Protein 3KJP (pdb70)

Sequence (293 aa):
ATNYIYTPLNQLKGGTIVNVYGVVKFFKPPYLSKGTDYCSVVTIVDQTNVKLTCLLFSGNYEALPIIYKNGDIVRFHRLKIQVYKKETQGITSSGFASLTFEGTLGAPIIPRTSSKYFNFTTEDHKMVEALRVWASTHMSPSTLLKLCDVQPMQYFDLTCQLLGKAEVDGASFLLKVWDGTRTPFPSWRVLIQDLVLEGDLSHIHRLQNLTIDILVYDNHVHVARSLKVGSFLRIYSLHTKLQSMNSENQTMLSLEFHLHGGTSYGRGIRVLPESNSDVDQLKKDLESANLTA

Nearest PDB structures (foldseek):
  3kjp-assembly1_A  TM=1.003E+00  e=2.949E-60  Homo sapiens
  1xjv-assembly1_A  TM=1.001E+00  e=4.457E-59  Homo sapiens
  3kjo-assembly1_A  TM=1.003E+00  e=5.135E-58  Homo sapiens
  8sh1-assembly1_A  TM=9.772E-01  e=1.608E-52  Homo sapiens
  8sok-assembly1_D  TM=9.484E-01  e=4.981E-49  Homo sapiens

Organism: Homo sapiens (NCBI:txid9606)

CATH classification: 2.40.50.140 (+1 more: 2.40.50.140)

Structure (mmCIF, N/CA/C/O backbone):
data_3KJP
#
_entry.id   3KJP
#
_cell.length_a   102.112
_cell.length_b   104.198
_cell.length_c   71.607
_cell.angle_alpha   90.00
_cell.angle_beta   90.00
_cell.angle_gamma   90.00
#
_symmetry.space_group_name_H-M   'C 2 2 21'
#
loop_
_entity.id
_entity.type
_entity.pdbx_description
1 polymer 'Protection of telomeres protein 1'
2 polymer "5'-D(*G*GP*TP*TP*AP*GP*GP*GP*TP*TP*AP*G)-3'"
3 water water
#
loop_
_atom_site.group_PDB
_atom_site.id
_atom_site.type_symbol
_atom_site.label_atom_id
_atom_site.label_alt_id
_atom_site.label_comp_id
_atom_site.label_asym_id
_atom_site.label_entity_id
_atom_site.label_seq_id
_atom_site.pdbx_PDB_ins_code
_atom_site.Cartn_x
_atom_site.Cartn_y
_atom_site.Cartn_z
_atom_site.occupancy
_atom_site.B_iso_or_equiv
_atom_site.auth_seq_id
_atom_site.auth_comp_id
_atom_site.auth_asym_id
_atom_site.auth_atom_id
_atom_site.pdbx_PDB_model_num
ATOM 1 N N . ALA A 1 6 ? 21.159 -33.318 -23.328 1.00 56.11 6 ALA A N 1
ATOM 2 C CA . ALA A 1 6 ? 20.010 -32.378 -23.169 1.00 56.41 6 ALA A CA 1
ATOM 3 C C . ALA A 1 6 ? 19.534 -32.313 -21.716 1.00 56.65 6 ALA A C 1
ATOM 4 O O . ALA A 1 6 ? 19.339 -33.342 -21.063 1.00 55.95 6 ALA A O 1
ATOM 6 N N . THR A 1 7 ? 19.354 -31.095 -21.216 1.00 56.94 7 THR A N 1
ATOM 7 C CA . THR A 1 7 ? 18.897 -30.884 -19.846 1.00 57.31 7 THR A CA 1
ATOM 8 C C . THR A 1 7 ? 17.514 -30.237 -19.844 1.00 56.44 7 THR A C 1
ATOM 9 O O . THR A 1 7 ? 17.333 -29.129 -20.357 1.00 56.13 7 THR A O 1
ATOM 13 N N . ASN A 1 8 ? 16.541 -30.932 -19.267 1.00 55.25 8 ASN A N 1
ATOM 14 C CA . ASN A 1 8 ? 15.180 -30.419 -19.199 1.00 54.46 8 ASN A CA 1
ATOM 15 C C . ASN A 1 8 ? 14.535 -30.878 -17.896 1.00 51.92 8 ASN A C 1
ATOM 16 O O . ASN A 1 8 ? 14.097 -32.025 -17.772 1.00 52.20 8 ASN A O 1
ATOM 21 N N . TYR A 1 9 ? 14.480 -29.974 -16.926 1.00 48.00 9 TYR A N 1
ATOM 22 C CA . TYR A 1 9 ? 13.901 -30.288 -15.630 1.00 43.86 9 TYR A CA 1
ATOM 23 C C . TYR A 1 9 ? 12.387 -30.372 -15.651 1.00 42.49 9 TYR A C 1
ATOM 24 O O . TYR A 1 9 ? 11.706 -29.516 -16.213 1.00 42.38 9 TYR A O 1
ATOM 33 N N . ILE A 1 10 ? 11.869 -31.419 -15.028 1.00 40.78 10 ILE A N 1
ATOM 34 C CA . ILE A 1 10 ? 10.437 -31.622 -14.943 1.00 40.59 10 ILE A CA 1
ATOM 35 C C . ILE A 1 10 ? 9.996 -31.366 -13.503 1.00 38.76 10 ILE A C 1
ATOM 36 O O . ILE A 1 10 ? 10.537 -31.955 -12.571 1.00 38.28 10 ILE A O 1
ATOM 41 N N . TYR A 1 11 ? 9.017 -30.487 -13.330 1.00 37.14 11 TYR A N 1
ATOM 42 C CA . TYR A 1 11 ? 8.503 -30.172 -12.000 1.00 36.90 11 TYR A CA 1
ATOM 43 C C . TYR A 1 11 ? 7.161 -30.868 -11.782 1.00 37.18 11 TYR A C 1
ATOM 44 O O . TYR A 1 11 ? 6.250 -30.773 -12.607 1.00 38.91 11 TYR A O 1
ATOM 53 N N . THR A 1 12 ? 7.055 -31.584 -10.673 1.00 35.95 12 THR A N 1
ATOM 54 C CA . THR A 1 12 ? 5.846 -32.320 -10.352 1.00 36.38 12 THR A CA 1
ATOM 55 C C . THR A 1 12 ? 4.874 -31.542 -9.467 1.00 36.97 12 THR A C 1
ATOM 56 O O . THR A 1 12 ? 5.260 -31.058 -8.392 1.00 34.81 12 THR A O 1
ATOM 60 N N . PRO A 1 13 ? 3.604 -31.399 -9.909 1.00 35.82 13 PRO A N 1
ATOM 61 C CA . PRO A 1 13 ? 2.599 -30.680 -9.119 1.00 35.97 13 PRO A CA 1
ATOM 62 C C . PRO A 1 13 ? 2.535 -31.392 -7.776 1.00 35.88 13 PRO A C 1
ATOM 63 O O . PRO A 1 13 ? 2.697 -32.612 -7.723 1.00 34.87 13 PRO A O 1
ATOM 67 N N . LEU A 1 14 ? 2.303 -30.642 -6.700 1.00 35.34 14 LEU A N 1
ATOM 68 C CA . LEU A 1 14 ? 2.292 -31.221 -5.358 1.00 34.98 14 LEU A CA 1
ATOM 69 C C . LEU A 1 14 ? 1.220 -32.264 -5.071 1.00 37.10 14 LEU A C 1
ATOM 70 O O . LEU A 1 14 ? 1.345 -33.040 -4.116 1.00 36.01 14 LEU A O 1
ATOM 75 N N . ASN A 1 15 ? 0.168 -32.296 -5.875 1.00 39.28 15 ASN A N 1
ATOM 76 C CA . ASN A 1 15 ? -0.873 -33.284 -5.632 1.00 42.86 15 ASN A CA 1
ATOM 77 C C . ASN A 1 15 ? -0.544 -34.595 -6.348 1.00 44.31 15 ASN A C 1
ATOM 78 O O . ASN A 1 15 ? -1.092 -35.646 -6.020 1.00 46.19 15 ASN A O 1
ATOM 83 N N . GLN A 1 16 ? 0.378 -34.532 -7.303 1.00 44.25 16 GLN A N 1
ATOM 84 C CA . GLN A 1 16 ? 0.776 -35.709 -8.068 1.00 44.87 16 GLN A CA 1
ATOM 85 C C . GLN A 1 16 ? 2.011 -36.423 -7.524 1.00 44.19 16 GLN A C 1
ATOM 86 O O . GLN A 1 16 ? 2.644 -37.194 -8.243 1.00 44.59 16 GLN A O 1
ATOM 92 N N . LEU A 1 17 ? 2.357 -36.172 -6.265 1.00 43.08 17 LEU A N 1
ATOM 93 C CA . LEU A 1 17 ? 3.542 -36.789 -5.668 1.00 42.05 17 LEU A CA 1
ATOM 94 C C . LEU A 1 17 ? 3.318 -38.235 -5.245 1.00 43.04 17 LEU A C 1
ATOM 95 O O . LEU A 1 17 ? 2.225 -38.605 -4.824 1.00 43.63 17 LEU A O 1
ATOM 100 N N . LYS A 1 18 ? 4.366 -39.045 -5.352 1.00 43.22 18 LYS A N 1
ATOM 101 C CA . LYS A 1 18 ? 4.290 -40.456 -4.982 1.00 43.71 18 LYS A CA 1
ATOM 102 C C . LYS A 1 18 ? 5.500 -40.873 -4.153 1.00 42.45 18 LYS A C 1
ATOM 103 O O . LYS A 1 18 ? 6.626 -40.462 -4.434 1.00 41.07 18 LYS A O 1
ATOM 109 N N . GLY A 1 19 ? 5.262 -41.694 -3.133 1.00 41.07 19 GLY A N 1
ATOM 110 C CA . GLY A 1 19 ? 6.344 -42.153 -2.286 1.00 41.13 19 GLY A CA 1
ATOM 111 C C . GLY A 1 19 ? 7.333 -42.992 -3.070 1.00 41.53 19 GLY A C 1
ATOM 112 O O . GLY A 1 19 ? 6.960 -43.640 -4.048 1.00 42.11 19 GLY A O 1
ATOM 113 N N . GLY A 1 20 ? 8.594 -42.975 -2.648 1.00 42.05 20 GLY A N 1
ATOM 114 C CA . GLY A 1 20 ? 9.618 -43.749 -3.330 1.00 42.11 20 GLY A CA 1
ATOM 115 C C . GLY A 1 20 ? 10.155 -43.147 -4.622 1.00 42.51 20 GLY A C 1
ATOM 116 O O . GLY A 1 20 ? 10.674 -43.871 -5.475 1.00 42.39 20 GLY A O 1
ATOM 117 N N . THR A 1 21 ? 10.032 -41.832 -4.782 1.00 41.21 21 THR A N 1
ATOM 118 C CA . THR A 1 21 ? 10.534 -41.163 -5.983 1.00 40.60 21 THR A CA 1
ATOM 119 C C . THR A 1 21 ? 11.352 -39.913 -5.628 1.00 39.72 21 THR A C 1
ATOM 120 O O . THR A 1 21 ? 11.236 -39.376 -4.519 1.00 39.19 21 THR A O 1
ATOM 124 N N . ILE A 1 22 ? 12.187 -39.468 -6.561 1.00 37.22 22 ILE A N 1
ATOM 125 C CA . ILE A 1 22 ? 12.995 -38.265 -6.363 1.00 35.66 22 ILE A CA 1
ATOM 126 C C . ILE A 1 22 ? 12.479 -37.289 -7.408 1.00 35.01 22 ILE A C 1
ATOM 127 O O . ILE A 1 22 ? 12.462 -37.597 -8.598 1.00 34.51 22 ILE A O 1
ATOM 132 N N . VAL A 1 23 ? 12.051 -36.108 -6.962 1.00 32.01 23 VAL A N 1
ATOM 133 C CA . VAL A 1 23 ? 11.446 -35.138 -7.866 1.00 29.99 23 VAL A CA 1
ATOM 134 C C . VAL A 1 23 ? 11.993 -33.720 -7.757 1.00 29.37 23 VAL A C 1
ATOM 135 O O . VAL A 1 23 ? 12.901 -33.447 -6.974 1.00 27.80 23 VAL A O 1
ATOM 139 N N . ASN A 1 24 ? 11.431 -32.840 -8.579 1.00 27.70 24 ASN A N 1
ATOM 140 C CA . ASN A 1 24 ? 11.772 -31.420 -8.603 1.00 28.43 24 ASN A CA 1
ATOM 141 C C . ASN A 1 24 ? 10.431 -30.725 -8.354 1.00 28.30 24 ASN A C 1
ATOM 142 O O . ASN A 1 24 ? 9.417 -31.134 -8.908 1.00 30.51 24 ASN A O 1
ATOM 147 N N . VAL A 1 25 ? 10.408 -29.699 -7.508 1.00 28.84 25 VAL A N 1
ATOM 148 C CA . VAL A 1 25 ? 9.152 -29.009 -7.225 1.00 27.19 25 VAL A CA 1
ATOM 149 C C . VAL A 1 25 ? 9.327 -27.510 -7.051 1.00 27.62 25 VAL A C 1
ATOM 150 O O . VAL A 1 25 ? 10.438 -27.030 -6.787 1.00 25.40 25 VAL A O 1
ATOM 154 N N . TYR A 1 26 ? 8.212 -26.797 -7.224 1.00 26.62 26 TYR A N 1
ATOM 155 C CA . TYR A 1 26 ? 8.125 -25.345 -7.048 1.00 27.33 26 TYR A CA 1
ATOM 156 C C . TYR A 1 26 ? 6.985 -25.142 -6.050 1.00 26.33 26 TYR A C 1
ATOM 157 O O . TYR A 1 26 ? 5.999 -25.889 -6.077 1.00 26.29 26 TYR A O 1
ATOM 166 N N . GLY A 1 27 ? 7.111 -24.145 -5.181 1.00 24.78 27 GLY A N 1
ATOM 167 C CA . GLY A 1 27 ? 6.045 -23.881 -4.222 1.00 24.04 27 GLY A CA 1
ATOM 168 C C . GLY A 1 27 ? 6.229 -22.566 -3.486 1.00 23.45 27 GLY A C 1
ATOM 169 O O . GLY A 1 27 ? 7.252 -21.906 -3.637 1.00 22.82 27 GLY A O 1
ATOM 170 N N . VAL A 1 28 ? 5.217 -22.177 -2.714 1.00 22.84 28 VAL A N 1
ATOM 171 C CA . VAL A 1 28 ? 5.250 -20.958 -1.917 1.00 21.92 28 VAL A CA 1
ATOM 172 C C . VAL A 1 28 ? 5.455 -21.438 -0.491 1.00 21.77 28 VAL A C 1
ATOM 173 O O . VAL A 1 28 ? 4.849 -22.428 -0.082 1.00 22.92 28 VAL A O 1
ATOM 177 N N . VAL A 1 29 ? 6.306 -20.756 0.269 1.00 20.92 29 VAL A N 1
ATOM 178 C CA . VAL A 1 29 ? 6.546 -21.165 1.643 1.00 21.10 29 VAL A CA 1
ATOM 179 C C . VAL A 1 29 ? 5.393 -20.745 2.558 1.00 23.54 29 VAL A C 1
ATOM 180 O O . VAL A 1 29 ? 5.109 -19.556 2.696 1.00 24.62 29 VAL A O 1
ATOM 184 N N . LYS A 1 30 ? 4.743 -21.726 3.172 1.00 23.29 30 LYS A N 1
ATOM 185 C CA . LYS A 1 30 ? 3.630 -21.476 4.080 1.00 24.70 30 LYS A CA 1
ATOM 186 C C . LYS A 1 30 ? 4.147 -21.411 5.509 1.00 24.07 30 LYS A C 1
ATOM 187 O O . LYS A 1 30 ? 3.648 -20.628 6.331 1.00 22.36 30 LYS A O 1
ATOM 193 N N . PHE A 1 31 ? 5.169 -22.223 5.788 1.00 20.20 31 PHE A N 1
ATOM 194 C CA . PHE A 1 31 ? 5.798 -22.303 7.107 1.00 22.52 31 PHE A CA 1
ATOM 195 C C . PHE A 1 31 ? 7.230 -22.804 6.952 1.00 22.01 31 PHE A C 1
ATOM 196 O O . PHE A 1 31 ? 7.509 -23.587 6.031 1.00 20.29 31 PHE A O 1
ATOM 204 N N . PHE A 1 32 ? 8.117 -22.365 7.844 1.00 21.85 32 PHE A N 1
ATOM 205 C CA . PHE A 1 32 ? 9.499 -22.833 7.822 1.00 21.62 32 PHE A CA 1
ATOM 206 C C . PHE A 1 32 ? 10.250 -22.629 9.128 1.00 23.34 32 PHE A C 1
ATOM 207 O O . PHE A 1 32 ? 9.988 -21.692 9.893 1.00 22.70 32 PHE A O 1
ATOM 215 N N . LYS A 1 33 ? 11.163 -23.551 9.401 1.00 21.46 33 LYS A N 1
ATOM 216 C CA . LYS A 1 33 ? 12.030 -23.446 10.558 1.00 22.25 33 LYS A CA 1
ATOM 217 C C . LYS A 1 33 ? 13.374 -23.134 9.897 1.00 23.95 33 LYS A C 1
ATOM 218 O O . LYS A 1 33 ? 13.820 -23.895 9.031 1.00 24.24 33 LYS A O 1
ATOM 224 N N . PRO A 1 34 ? 14.009 -22.001 10.251 1.00 23.80 34 PRO A N 1
ATOM 225 C CA . PRO A 1 34 ? 15.311 -21.666 9.646 1.00 24.28 34 PRO A CA 1
ATOM 226 C C . PRO A 1 34 ? 16.342 -22.723 10.056 1.00 25.03 34 PRO A C 1
ATOM 227 O O . PRO A 1 34 ? 16.171 -23.394 11.078 1.00 25.30 34 PRO A O 1
ATOM 231 N N . PRO A 1 35 ? 17.418 -22.893 9.264 1.00 25.23 35 PRO A N 1
ATOM 232 C CA . PRO A 1 35 ? 18.433 -23.903 9.595 1.00 25.22 35 PRO A CA 1
ATOM 233 C C . PRO A 1 35 ? 18.857 -23.894 11.055 1.00 26.17 35 PRO A C 1
ATOM 234 O O . PRO A 1 35 ? 19.145 -22.841 11.611 1.00 25.99 35 PRO A O 1
ATOM 238 N N . TYR A 1 36 ? 18.892 -25.081 11.660 1.00 28.25 36 TYR A N 1
ATOM 239 C CA . TYR A 1 36 ? 19.299 -25.235 13.056 1.00 30.52 36 TYR A CA 1
ATOM 240 C C . TYR A 1 36 ? 20.027 -26.565 13.186 1.00 32.47 36 TYR A C 1
ATOM 241 O O . TYR A 1 36 ? 19.729 -27.514 12.461 1.00 30.16 3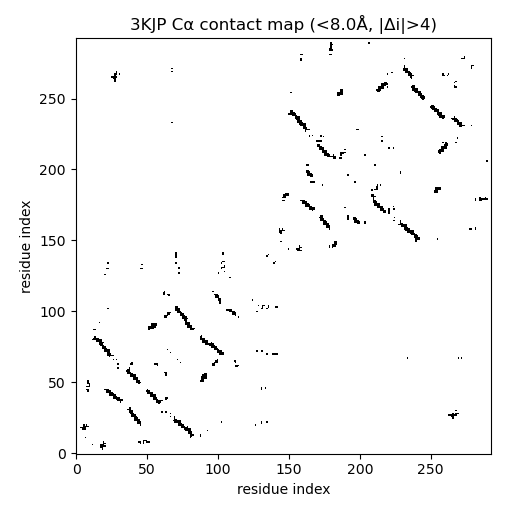6 TYR A O 1
ATOM 250 N N . LEU A 1 37 ? 20.996 -26.634 14.096 1.00 35.77 37 LEU A N 1
ATOM 251 C CA . LEU A 1 37 ? 21.738 -27.874 14.284 1.00 38.06 37 LEU A CA 1
ATOM 252 C C . LEU A 1 37 ? 20.807 -28.888 14.928 1.00 39.38 37 LEU A C 1
ATOM 253 O O . LEU A 1 37 ? 20.211 -28.616 15.972 1.00 40.34 37 LEU A O 1
ATOM 258 N N . SER A 1 38 ? 20.661 -30.051 14.308 1.00 39.53 38 SER A N 1
ATOM 259 C CA . SER A 1 38 ? 19.784 -31.071 14.868 1.00 40.74 38 SER A CA 1
ATOM 260 C C . SER A 1 38 ? 20.560 -31.903 15.881 1.00 42.49 38 SER A C 1
ATOM 261 O O . SER A 1 38 ? 21.754 -31.671 16.107 1.00 41.35 38 SER A O 1
ATOM 264 N N . LYS A 1 39 ? 19.869 -32.865 16.490 1.00 44.60 39 LYS A N 1
ATOM 265 C CA . LYS A 1 39 ? 20.494 -33.754 17.463 1.00 46.51 39 LYS A CA 1
ATOM 266 C C . LYS A 1 39 ? 21.436 -34.668 16.710 1.00 46.15 39 LYS A C 1
ATOM 267 O O . LYS A 1 39 ? 22.340 -35.265 17.296 1.00 48.27 39 LYS A O 1
ATOM 273 N N . GLY A 1 40 ? 21.224 -34.768 15.402 1.00 44.93 40 GLY A N 1
ATOM 274 C CA . GLY A 1 40 ? 22.058 -35.627 14.588 1.00 42.47 40 GLY A CA 1
ATOM 275 C C . GLY A 1 40 ? 23.280 -34.944 14.023 1.00 42.12 40 GLY A C 1
ATOM 276 O O . GLY A 1 40 ? 23.807 -33.995 14.600 1.00 42.25 40 GLY A O 1
ATOM 277 N N . THR A 1 41 ? 23.717 -35.433 12.870 1.00 42.02 41 THR A N 1
ATOM 278 C CA . THR A 1 41 ? 24.894 -34.922 12.175 1.00 42.92 41 THR A CA 1
ATOM 279 C C . THR A 1 41 ? 24.688 -33.614 11.410 1.00 42.38 41 THR A C 1
ATOM 280 O O . THR A 1 41 ? 25.625 -32.824 11.242 1.00 43.01 41 THR A O 1
ATOM 284 N N . ASP A 1 42 ? 23.460 -33.372 10.964 1.00 41.31 42 ASP A N 1
ATOM 285 C CA . ASP A 1 42 ? 23.195 -32.208 10.134 1.00 39.06 42 ASP A CA 1
ATOM 286 C C . ASP A 1 42 ? 22.408 -31.027 10.670 1.00 36.80 42 ASP A C 1
ATOM 287 O O . ASP A 1 42 ? 21.776 -31.080 11.730 1.00 35.28 42 ASP A O 1
ATOM 292 N N . TYR A 1 43 ? 22.498 -29.939 9.914 1.00 34.33 43 TYR A N 1
ATOM 293 C CA . TYR A 1 43 ? 21.717 -28.748 10.197 1.00 32.31 43 TYR A CA 1
ATOM 294 C C . TYR A 1 43 ? 20.386 -29.228 9.634 1.00 29.72 43 TYR A C 1
ATOM 295 O O . TYR A 1 43 ? 20.363 -30.107 8.767 1.00 29.06 43 TYR A O 1
ATOM 304 N N . CYS A 1 44 ? 19.281 -28.677 10.115 1.00 27.84 44 CYS A N 1
ATOM 305 C CA . CYS A 1 44 ? 17.979 -29.087 9.612 1.00 26.60 44 CYS A CA 1
ATOM 306 C C . CYS A 1 44 ? 17.101 -27.876 9.374 1.00 24.79 44 CYS A C 1
ATOM 307 O O . CYS A 1 44 ? 17.191 -26.891 10.102 1.00 24.07 44 CYS A O 1
ATOM 310 N N . SER A 1 45 ? 16.290 -27.944 8.324 1.00 24.39 45 SER A N 1
ATOM 311 C CA . SER A 1 45 ? 15.327 -26.889 8.039 1.00 23.49 45 SER A CA 1
ATOM 312 C C . SER A 1 45 ? 14.071 -27.585 7.584 1.00 22.47 45 SER A C 1
ATOM 313 O O . SER A 1 45 ? 14.121 -28.454 6.706 1.00 22.50 45 SER A O 1
ATOM 316 N N . VAL A 1 46 ? 12.941 -27.204 8.178 1.00 20.47 46 VAL A N 1
ATOM 317 C CA . VAL A 1 46 ? 11.655 -27.778 7.824 1.00 21.12 46 VAL A CA 1
ATOM 318 C C . VAL A 1 46 ? 10.918 -26.703 7.044 1.00 22.94 46 VAL A C 1
ATOM 319 O O . VAL A 1 46 ? 10.863 -25.545 7.467 1.00 22.82 46 VAL A O 1
ATOM 323 N N . VAL A 1 47 ? 10.374 -27.088 5.901 1.00 19.99 47 VAL A N 1
ATOM 324 C CA . VAL A 1 47 ? 9.683 -26.153 5.035 1.00 22.43 47 VAL A CA 1
ATOM 325 C C . VAL A 1 47 ? 8.409 -26.768 4.531 1.00 23.16 47 VAL A C 1
ATOM 326 O O . VAL A 1 47 ? 8.437 -27.866 3.986 1.00 24.51 47 VAL A O 1
ATOM 330 N N . THR A 1 48 ? 7.285 -26.083 4.734 1.00 22.25 48 THR A N 1
ATOM 331 C CA . THR A 1 48 ? 6.014 -26.582 4.219 1.00 22.75 48 THR A CA 1
ATOM 332 C C . THR A 1 48 ? 5.664 -25.676 3.057 1.00 23.28 48 THR A C 1
ATOM 333 O O . THR A 1 48 ? 5.545 -24.457 3.222 1.00 23.04 48 THR A O 1
ATOM 337 N N . ILE A 1 49 ? 5.514 -26.265 1.879 1.00 22.45 49 ILE A N 1
ATOM 338 C CA . ILE A 1 49 ? 5.204 -25.482 0.697 1.00 23.75 49 ILE A CA 1
ATOM 339 C C . ILE A 1 49 ? 3.844 -25.850 0.146 1.00 24.67 49 ILE A C 1
ATOM 340 O O . ILE A 1 49 ? 3.309 -26.923 0.437 1.00 25.10 49 ILE A O 1
ATOM 345 N N . VAL A 1 50 ? 3.307 -24.952 -0.668 1.00 25.32 50 VAL A N 1
ATOM 346 C CA . VAL A 1 50 ? 2.012 -25.153 -1.289 1.00 28.24 50 VAL A CA 1
ATOM 347 C C . VAL A 1 50 ? 2.076 -24.602 -2.714 1.00 28.81 50 VAL A C 1
ATOM 348 O O . VAL A 1 50 ? 2.901 -23.723 -3.012 1.00 29.25 50 VAL A O 1
ATOM 352 N N . ASP A 1 51 ? 1.261 -25.140 -3.619 1.00 28.29 51 ASP A N 1
ATOM 353 C CA . ASP A 1 51 ? 1.256 -24.623 -4.985 1.00 30.42 51 ASP A CA 1
ATOM 354 C C . ASP A 1 51 ? -0.187 -24.457 -5.467 1.00 32.02 51 ASP A C 1
ATOM 355 O O . ASP A 1 51 ? -1.108 -24.491 -4.654 1.00 31.37 51 ASP A O 1
ATOM 360 N N . GLN A 1 52 ? -0.377 -24.255 -6.766 1.00 34.94 52 GLN A N 1
ATOM 361 C CA . GLN A 1 52 ? -1.715 -24.048 -7.323 1.00 37.68 52 GLN A CA 1
ATOM 362 C C . GLN A 1 52 ? -2.736 -25.162 -7.096 1.00 39.80 52 GLN A C 1
ATOM 363 O O . GLN A 1 52 ? -3.941 -24.909 -7.172 1.00 38.98 52 GLN A O 1
ATOM 369 N N . THR A 1 53 ? -2.271 -26.382 -6.825 1.00 40.53 53 THR A N 1
ATOM 370 C CA . THR A 1 53 ? -3.178 -27.508 -6.589 1.00 41.51 53 THR A CA 1
ATOM 371 C C . THR A 1 53 ? -3.724 -27.433 -5.173 1.00 41.95 53 THR A C 1
ATOM 372 O O . THR A 1 53 ? -4.619 -28.188 -4.790 1.00 42.85 53 THR A O 1
ATOM 376 N N . ASN A 1 54 ? -3.166 -26.505 -4.405 1.00 42.60 54 ASN A N 1
ATOM 377 C CA . ASN A 1 54 ? -3.552 -26.266 -3.023 1.00 43.11 54 ASN A CA 1
ATOM 378 C C . ASN A 1 54 ? -3.165 -27.391 -2.066 1.00 42.38 54 ASN A C 1
ATOM 379 O O . ASN A 1 54 ? -3.622 -27.428 -0.924 1.00 43.36 54 ASN A O 1
ATOM 384 N N . VAL A 1 55 ? -2.328 -28.313 -2.528 1.00 41.11 55 VAL A N 1
ATOM 385 C CA . VAL A 1 55 ? -1.873 -29.392 -1.663 1.00 39.65 55 VAL A CA 1
ATOM 386 C C . VAL A 1 55 ? -0.615 -28.880 -0.965 1.00 38.55 55 VAL A C 1
ATOM 387 O O . VAL A 1 55 ? 0.210 -28.210 -1.590 1.00 36.44 55 VAL A O 1
ATOM 391 N N . LYS A 1 56 ? -0.486 -29.179 0.325 1.00 36.76 56 LYS A N 1
ATOM 392 C CA . LYS A 1 56 ? 0.666 -28.751 1.106 1.00 36.50 56 LYS A CA 1
ATOM 393 C C . LYS A 1 56 ? 1.629 -29.929 1.218 1.00 34.36 56 LYS A C 1
ATOM 394 O O . LYS A 1 56 ? 1.201 -31.080 1.276 1.00 33.72 56 LYS A O 1
ATOM 400 N N . LEU A 1 57 ? 2.925 -29.640 1.257 1.00 31.82 57 LEU A N 1
ATOM 401 C CA . LEU A 1 57 ? 3.932 -30.688 1.411 1.00 28.16 57 LEU A CA 1
ATOM 402 C C . LEU A 1 57 ? 4.958 -30.227 2.426 1.00 27.39 57 LEU A C 1
ATOM 403 O O . LEU A 1 57 ? 5.552 -29.157 2.284 1.00 26.53 57 LEU A O 1
ATOM 408 N N . THR A 1 58 ? 5.154 -31.026 3.465 1.00 24.74 58 THR A N 1
ATOM 409 C CA . THR A 1 58 ? 6.129 -30.693 4.482 1.00 26.27 58 THR A CA 1
ATOM 410 C C . THR A 1 58 ? 7.447 -31.362 4.110 1.00 26.54 58 THR A C 1
ATOM 411 O O . THR A 1 58 ? 7.500 -32.574 3.885 1.00 25.87 58 THR A O 1
ATOM 415 N N . CYS A 1 59 ? 8.497 -30.550 4.024 1.00 25.06 59 CYS A N 1
ATOM 416 C CA . CYS A 1 59 ? 9.828 -31.029 3.646 1.00 26.11 59 CYS A CA 1
ATOM 417 C C . CYS A 1 59 ? 10.851 -30.973 4.778 1.00 26.19 59 CYS A C 1
ATOM 418 O O . CYS A 1 59 ? 11.026 -29.938 5.425 1.00 26.66 59 CYS A O 1
ATOM 421 N N . LEU A 1 60 ? 11.542 -32.094 4.992 1.00 25.55 60 LEU A N 1
ATOM 422 C CA . LEU A 1 60 ? 12.558 -32.220 6.024 1.00 25.18 60 LEU A CA 1
ATOM 423 C C . LEU A 1 60 ? 13.886 -32.179 5.298 1.00 25.80 60 LEU A C 1
ATOM 424 O O . LEU A 1 60 ? 14.265 -33.140 4.620 1.00 25.39 60 LEU A O 1
ATOM 429 N N . LEU A 1 61 ? 14.594 -31.064 5.449 1.00 24.96 61 LEU A N 1
ATOM 430 C CA . LEU A 1 61 ? 15.850 -30.852 4.737 1.00 25.61 61 LEU A CA 1
ATOM 431 C C . LEU A 1 61 ? 17.072 -30.860 5.639 1.00 25.69 61 LEU A C 1
ATOM 432 O O . LEU A 1 61 ? 17.161 -30.065 6.577 1.00 25.28 61 LEU A O 1
ATOM 437 N N . PHE A 1 62 ? 18.021 -31.748 5.328 1.00 26.16 62 PHE A N 1
ATOM 438 C CA . PHE A 1 62 ? 19.247 -31.892 6.110 1.00 26.40 62 PHE A CA 1
ATOM 439 C C . PHE A 1 62 ? 20.495 -31.672 5.273 1.00 28.25 62 PHE A C 1
ATOM 440 O O . PHE A 1 62 ? 20.557 -32.098 4.126 1.00 27.71 62 PHE A O 1
ATOM 448 N N . SER A 1 63 ? 21.487 -31.016 5.863 1.00 29.75 63 SER A N 1
ATOM 449 C CA . SER A 1 63 ? 22.759 -30.762 5.192 1.00 32.00 63 SER A CA 1
ATOM 450 C C . SER A 1 63 ? 23.843 -30.472 6.217 1.00 32.19 63 SER A C 1
ATOM 451 O O . SER A 1 63 ? 23.573 -29.892 7.266 1.00 30.31 63 SER A O 1
ATOM 454 N N . GLY A 1 64 ? 25.074 -30.875 5.904 1.00 31.99 64 GLY A N 1
ATOM 455 C CA . GLY A 1 64 ? 26.175 -30.624 6.812 1.00 32.96 64 GLY A CA 1
ATOM 456 C C . GLY A 1 64 ? 26.593 -29.170 6.715 1.00 34.06 64 GLY A C 1
ATOM 457 O O . GLY A 1 64 ? 27.288 -28.653 7.582 1.00 35.13 64 GLY A O 1
ATOM 458 N N . ASN A 1 65 ? 26.171 -28.507 5.647 1.00 33.91 65 ASN A N 1
ATOM 459 C CA . ASN A 1 65 ? 26.495 -27.106 5.456 1.00 34.93 65 ASN A CA 1
ATOM 460 C C . ASN A 1 65 ? 25.257 -26.218 5.570 1.00 32.96 65 ASN A C 1
ATOM 461 O O . ASN A 1 65 ? 24.292 -26.368 4.814 1.00 31.76 65 ASN A O 1
ATOM 466 N N . TYR A 1 66 ? 25.308 -25.296 6.526 1.00 31.61 66 TYR A N 1
ATOM 467 C CA . TYR A 1 66 ? 24.207 -24.371 6.785 1.00 31.03 66 TYR A CA 1
ATOM 468 C C . TYR A 1 66 ? 23.708 -23.708 5.499 1.00 31.10 66 TYR A C 1
ATOM 469 O O . TYR A 1 66 ? 22.510 -23.683 5.231 1.00 28.29 66 TYR A O 1
ATOM 478 N N . GLU A 1 67 ? 24.632 -23.194 4.691 1.00 31.19 67 GLU A N 1
ATOM 479 C CA . GLU A 1 67 ? 24.249 -22.504 3.468 1.00 32.07 67 GLU A CA 1
ATOM 480 C C . GLU A 1 67 ? 23.607 -23.335 2.367 1.00 30.45 67 GLU A C 1
ATOM 481 O O . GLU A 1 67 ? 22.992 -22.765 1.468 1.00 28.39 67 GLU A O 1
ATOM 487 N N . ALA A 1 68 ? 23.729 -24.661 2.428 1.00 29.55 68 ALA A N 1
ATOM 488 C CA . ALA A 1 68 ? 23.137 -25.516 1.396 1.00 30.36 68 ALA A CA 1
ATOM 489 C C . ALA A 1 68 ? 21.620 -25.658 1.529 1.00 29.36 68 ALA A C 1
ATOM 490 O O . ALA A 1 68 ? 20.957 -26.166 0.626 1.00 31.06 68 ALA A O 1
ATOM 492 N N . LEU A 1 69 ? 21.080 -25.223 2.661 1.00 25.29 69 LEU A N 1
ATOM 493 C CA . LEU A 1 69 ? 19.648 -25.304 2.902 1.00 22.32 69 LEU A CA 1
ATOM 494 C C . LEU A 1 69 ? 18.997 -24.061 2.299 1.00 20.88 69 LEU A C 1
ATOM 495 O O . LEU A 1 69 ? 19.664 -23.047 2.091 1.00 22.82 69 LEU A O 1
ATOM 500 N N . PRO A 1 70 ? 17.697 -24.131 1.985 1.00 20.52 70 PRO A N 1
ATOM 501 C CA . PRO A 1 70 ? 16.979 -22.994 1.385 1.00 21.33 70 PRO A CA 1
ATOM 502 C C . PRO A 1 70 ? 17.196 -21.691 2.109 1.00 20.26 70 PRO A C 1
ATOM 503 O O . PRO A 1 70 ? 17.100 -21.639 3.330 1.00 21.35 70 PRO A O 1
ATOM 507 N N . ILE A 1 71 ? 17.471 -20.640 1.344 1.00 19.62 71 ILE A N 1
ATOM 508 C CA . ILE A 1 71 ? 17.699 -19.309 1.895 1.00 20.05 71 ILE A CA 1
ATOM 509 C C . ILE A 1 71 ? 16.351 -18.602 1.935 1.00 20.50 71 ILE A C 1
ATOM 510 O O . ILE A 1 71 ? 16.052 -17.733 1.111 1.00 21.64 71 ILE A O 1
ATOM 515 N N . ILE A 1 72 ? 15.541 -18.990 2.915 1.00 21.00 72 ILE A N 1
ATOM 516 C CA . ILE A 1 72 ? 14.194 -18.440 3.094 1.00 17.67 72 ILE A CA 1
ATOM 517 C C . ILE A 1 72 ? 14.223 -17.384 4.205 1.00 18.96 72 ILE A C 1
ATOM 518 O O . ILE A 1 72 ? 14.733 -17.647 5.289 1.00 18.71 72 ILE A O 1
ATOM 523 N N . TYR A 1 73 ? 13.677 -16.202 3.926 1.00 19.27 73 TYR A N 1
ATOM 524 C CA . TYR A 1 73 ? 13.670 -15.134 4.918 1.00 21.02 73 TYR A CA 1
ATOM 525 C C . TYR A 1 73 ? 12.291 -14.903 5.541 1.00 20.50 73 TYR A C 1
ATOM 526 O O . TYR A 1 73 ? 12.192 -14.371 6.650 1.00 21.11 73 TYR A O 1
ATOM 535 N N . LYS A 1 74 ? 11.238 -15.309 4.845 1.00 19.68 74 LYS A N 1
ATOM 536 C CA . LYS A 1 74 ? 9.885 -15.129 5.375 1.00 21.99 74 LYS A CA 1
ATOM 537 C C . LYS A 1 74 ? 8.850 -15.979 4.662 1.00 21.83 74 LYS A C 1
ATOM 538 O O . LYS A 1 74 ? 9.082 -16.455 3.534 1.00 21.33 74 LYS A O 1
ATOM 544 N N . ASN A 1 75 ? 7.716 -16.203 5.325 1.00 20.48 75 ASN A N 1
ATOM 545 C CA . ASN A 1 75 ? 6.636 -16.951 4.693 1.00 21.77 75 ASN A CA 1
ATOM 546 C C . ASN A 1 75 ? 6.241 -16.164 3.452 1.00 22.23 75 ASN A C 1
ATOM 547 O O . ASN A 1 75 ? 6.321 -14.931 3.445 1.00 24.03 75 ASN A O 1
ATOM 552 N N . GLY A 1 76 ? 5.799 -16.868 2.408 1.00 21.89 76 GLY A N 1
ATOM 553 C CA . GLY A 1 76 ? 5.427 -16.212 1.162 1.00 22.35 76 GLY A CA 1
ATOM 554 C C . GLY A 1 76 ? 6.552 -16.284 0.131 1.00 22.23 76 GLY A C 1
ATOM 555 O O . GLY A 1 76 ? 6.337 -16.097 -1.074 1.00 21.04 76 GLY A O 1
ATOM 556 N N . ASP A 1 77 ? 7.775 -16.521 0.606 1.00 20.34 77 ASP A N 1
ATOM 557 C CA . ASP A 1 77 ? 8.915 -16.660 -0.310 1.00 20.19 77 ASP A CA 1
ATOM 558 C C . ASP A 1 77 ? 8.584 -17.825 -1.228 1.00 19.96 77 ASP A C 1
ATOM 559 O O . ASP A 1 77 ? 7.816 -18.717 -0.854 1.00 21.59 77 ASP A O 1
ATOM 564 N N . ILE A 1 78 ? 9.162 -17.834 -2.424 1.00 20.60 78 ILE A N 1
ATOM 565 C CA . ILE A 1 78 ? 8.915 -18.912 -3.364 1.00 20.91 78 ILE A CA 1
ATOM 566 C C . ILE A 1 78 ? 10.187 -19.734 -3.500 1.00 18.91 78 ILE A C 1
ATOM 567 O O . ILE A 1 78 ? 11.293 -19.179 -3.556 1.00 18.61 78 ILE A O 1
ATOM 572 N N . VAL A 1 79 ? 10.026 -21.057 -3.525 1.00 21.09 79 VAL A N 1
ATOM 573 C CA . VAL A 1 79 ? 11.186 -21.946 -3.648 1.00 19.01 79 VAL A CA 1
ATOM 574 C C . VAL A 1 79 ? 11.105 -22.897 -4.828 1.00 19.95 79 VAL A C 1
ATOM 575 O O . VAL A 1 79 ? 10.018 -23.250 -5.300 1.00 18.76 79 VAL A O 1
ATOM 579 N N . ARG A 1 80 ? 12.283 -23.273 -5.318 1.00 20.00 80 ARG A N 1
ATOM 580 C CA . ARG A 1 80 ? 12.394 -24.259 -6.375 1.00 21.74 80 ARG A CA 1
ATOM 581 C C . ARG A 1 80 ? 13.318 -25.295 -5.748 1.00 21.58 80 ARG A C 1
ATOM 582 O O . ARG A 1 80 ? 14.423 -24.956 -5.315 1.00 22.77 80 ARG A O 1
ATOM 590 N N . PHE A 1 81 ? 12.856 -26.536 -5.650 1.00 20.81 81 PHE A N 1
ATOM 591 C CA . PHE A 1 81 ? 13.683 -27.601 -5.075 1.00 21.34 81 PHE A CA 1
ATOM 592 C C . PHE A 1 81 ? 14.049 -28.630 -6.135 1.00 23.79 81 PHE A C 1
ATOM 593 O O . PHE A 1 81 ? 13.174 -29.099 -6.882 1.00 24.82 81 PHE A O 1
ATOM 601 N N . HIS A 1 82 ? 15.335 -28.974 -6.201 1.00 23.56 82 HIS A N 1
ATOM 602 C CA . HIS A 1 82 ? 15.765 -30.017 -7.130 1.00 25.56 82 HIS A CA 1
ATOM 603 C C . HIS A 1 82 ? 16.238 -31.183 -6.278 1.00 23.98 82 HIS A C 1
ATOM 604 O O . HIS A 1 82 ? 16.857 -30.983 -5.237 1.00 25.23 82 HIS A O 1
ATOM 611 N N . ARG A 1 83 ? 15.937 -32.402 -6.713 1.00 26.14 83 ARG A N 1
ATOM 612 C CA . ARG A 1 83 ? 16.358 -33.597 -5.992 1.00 25.79 83 ARG A CA 1
ATOM 613 C C . ARG A 1 83 ? 15.740 -33.751 -4.606 1.00 24.86 83 ARG A C 1
ATOM 614 O O . ARG A 1 83 ? 16.436 -33.941 -3.611 1.00 23.27 83 ARG A O 1
ATOM 622 N N . LEU A 1 84 ? 14.418 -33.682 -4.560 1.00 25.65 84 LEU A N 1
ATOM 623 C CA . LEU A 1 84 ? 13.688 -33.854 -3.312 1.00 25.98 84 LEU A CA 1
ATOM 624 C C . LEU A 1 84 ? 13.119 -35.266 -3.362 1.00 26.64 84 LEU A C 1
ATOM 625 O O . LEU A 1 84 ? 12.435 -35.624 -4.325 1.00 27.98 84 LEU A O 1
ATOM 630 N N . LYS A 1 85 ? 13.401 -36.058 -2.338 1.00 27.77 85 LYS A N 1
ATOM 631 C CA . LYS A 1 85 ? 12.889 -37.423 -2.268 1.00 29.12 85 LYS A CA 1
ATOM 632 C C . LYS A 1 85 ? 11.528 -37.397 -1.595 1.00 30.42 85 LYS A C 1
ATOM 633 O O . LYS A 1 85 ? 11.335 -36.696 -0.589 1.00 29.52 85 LYS A O 1
ATOM 639 N N . ILE A 1 86 ? 10.587 -38.156 -2.146 1.00 30.19 86 ILE A N 1
ATOM 640 C CA . ILE A 1 86 ? 9.246 -38.236 -1.579 1.00 33.14 86 ILE A CA 1
ATOM 641 C C . ILE A 1 86 ? 9.093 -39.574 -0.861 1.00 35.80 86 ILE A C 1
ATOM 642 O O . ILE A 1 86 ? 9.335 -40.629 -1.449 1.00 35.69 86 ILE A O 1
ATOM 647 N N . GLN A 1 87 ? 8.721 -39.533 0.414 1.00 37.33 87 GLN A N 1
ATOM 648 C CA . GLN A 1 87 ? 8.527 -40.765 1.167 1.00 39.50 87 GLN A CA 1
ATOM 649 C C . GLN A 1 87 ? 7.279 -40.670 2.021 1.00 40.86 87 GLN A C 1
ATOM 650 O O . GLN A 1 87 ? 6.641 -39.621 2.089 1.00 40.07 87 GLN A O 1
ATOM 656 N N . VAL A 1 88 ? 6.923 -41.775 2.663 1.00 42.36 88 VAL A N 1
ATOM 657 C CA . VAL A 1 88 ? 5.737 -41.807 3.498 1.00 43.89 88 VAL A CA 1
ATOM 658 C C . VAL A 1 88 ? 6.112 -42.054 4.947 1.00 45.41 88 VAL A C 1
ATOM 659 O O . VAL A 1 88 ? 6.849 -42.989 5.253 1.00 45.50 88 VAL A O 1
ATOM 663 N N . TYR A 1 89 ? 5.624 -41.195 5.835 1.00 46.43 89 TYR A N 1
ATOM 664 C CA . TYR A 1 89 ? 5.895 -41.338 7.259 1.00 49.08 89 TYR A CA 1
ATOM 665 C C . TYR A 1 89 ? 4.553 -41.352 7.963 1.00 50.15 89 TYR A C 1
ATOM 666 O O . TYR A 1 89 ? 3.788 -40.386 7.880 1.00 49.43 89 TYR A O 1
ATOM 675 N N . LYS A 1 90 ? 4.267 -42.459 8.642 1.00 51.66 90 LYS A N 1
ATOM 676 C CA . LYS A 1 90 ? 3.005 -42.617 9.352 1.00 52.74 90 LYS A CA 1
ATOM 677 C C . LYS A 1 90 ? 1.843 -42.232 8.432 1.00 53.31 90 LYS A C 1
ATOM 678 O O . LYS A 1 90 ? 1.060 -41.325 8.716 1.00 53.14 90 LYS A O 1
ATOM 684 N N . LYS A 1 91 ? 1.766 -42.947 7.312 1.00 54.44 91 LYS A N 1
ATOM 685 C CA . LYS A 1 91 ? 0.738 -42.754 6.294 1.00 55.86 91 LYS A CA 1
ATOM 686 C C . LYS A 1 91 ? 0.699 -41.331 5.752 1.00 55.53 91 LYS A C 1
ATOM 687 O O . LYS A 1 91 ? -0.250 -40.950 5.064 1.00 56.27 91 LYS A O 1
ATOM 693 N N . GLU A 1 92 ? 1.728 -40.548 6.058 1.00 54.37 92 GLU A N 1
ATOM 694 C CA . GLU A 1 92 ? 1.795 -39.171 5.584 1.00 53.02 92 GLU A CA 1
ATOM 695 C C . GLU A 1 92 ? 3.000 -38.970 4.664 1.00 50.83 92 GLU A C 1
ATOM 696 O O . GLU A 1 92 ? 4.130 -39.313 5.011 1.00 50.03 92 GLU A O 1
ATOM 702 N N . THR A 1 93 ? 2.746 -38.420 3.485 1.00 47.88 93 THR A N 1
ATOM 703 C CA . THR A 1 93 ? 3.806 -38.172 2.521 1.00 46.20 93 THR A CA 1
ATOM 704 C C . THR A 1 93 ? 4.612 -36.948 2.941 1.00 43.38 93 THR A C 1
ATOM 705 O O . THR A 1 93 ? 4.044 -35.907 3.275 1.00 43.02 93 THR A O 1
ATOM 709 N N . GLN A 1 94 ? 5.932 -37.080 2.932 1.00 38.84 94 GLN A N 1
ATOM 710 C CA . GLN A 1 94 ? 6.802 -35.981 3.301 1.00 37.03 94 GLN A CA 1
ATOM 711 C C . GLN A 1 94 ? 7.976 -35.894 2.346 1.00 34.87 94 GLN A C 1
ATOM 712 O O . GLN A 1 94 ? 8.369 -36.883 1.725 1.00 33.33 94 GLN A O 1
ATOM 718 N N . GLY A 1 95 ? 8.528 -34.698 2.222 1.00 31.12 95 GLY A N 1
ATOM 719 C CA . GLY A 1 95 ? 9.665 -34.536 1.355 1.00 28.46 95 GLY A CA 1
ATOM 720 C C . GLY A 1 95 ? 10.897 -34.550 2.228 1.00 28.35 95 GLY A C 1
ATOM 721 O O . GLY A 1 95 ? 10.849 -34.176 3.407 1.00 26.35 95 GLY A O 1
ATOM 722 N N . ILE A 1 96 ? 12.009 -35.010 1.670 1.00 27.24 96 ILE A N 1
ATOM 723 C CA . ILE A 1 96 ? 13.247 -35.018 2.424 1.00 26.56 96 ILE A CA 1
ATOM 724 C C . ILE A 1 96 ? 14.387 -34.833 1.432 1.00 24.58 96 ILE A C 1
ATOM 725 O O . ILE A 1 96 ? 14.251 -35.160 0.254 1.00 23.53 96 ILE A O 1
ATOM 730 N N . THR A 1 97 ? 15.477 -34.245 1.903 1.00 25.37 97 THR A N 1
ATOM 731 C CA . THR A 1 97 ? 16.639 -34.011 1.068 1.00 27.14 97 THR A CA 1
ATOM 732 C C . THR A 1 97 ? 17.177 -35.337 0.528 1.00 29.26 97 THR A C 1
ATOM 733 O O . THR A 1 97 ? 17.171 -36.348 1.231 1.00 26.51 97 THR A O 1
ATOM 737 N N . SER A 1 98 ? 17.591 -35.313 -0.734 1.00 28.51 98 SER A N 1
ATOM 738 C CA . SER A 1 98 ? 18.189 -36.475 -1.399 1.00 30.21 98 SER A CA 1
ATOM 739 C C . SER A 1 98 ? 19.578 -35.994 -1.811 1.00 29.93 98 SER A C 1
ATOM 740 O O . SER A 1 98 ? 19.857 -34.790 -1.764 1.00 28.83 98 SER A O 1
ATOM 743 N N . SER A 1 99 ? 20.457 -36.912 -2.210 1.00 28.12 99 SER A N 1
ATOM 744 C CA . SER A 1 99 ? 21.795 -36.510 -2.632 1.00 27.11 99 SER A CA 1
ATOM 745 C C . SER A 1 99 ? 21.727 -35.477 -3.741 1.00 23.78 99 SER A C 1
ATOM 746 O O . SER A 1 99 ? 20.916 -35.594 -4.663 1.00 26.03 99 SER A O 1
ATOM 749 N N . GLY A 1 100 ? 22.572 -34.454 -3.653 1.00 25.07 100 GLY A N 1
ATOM 750 C CA . GLY A 1 100 ? 22.570 -33.415 -4.678 1.00 24.96 100 GLY A CA 1
ATOM 751 C C . GLY A 1 100 ? 21.430 -32.407 -4.563 1.00 25.59 100 GLY A C 1
ATOM 752 O O . GLY A 1 100 ? 21.217 -31.601 -5.462 1.00 25.94 100 GLY A O 1
ATOM 753 N N . PHE A 1 101 ? 20.688 -32.452 -3.464 1.00 24.94 101 PHE A N 1
ATOM 754 C CA . PHE A 1 101 ? 19.582 -31.509 -3.262 1.00 24.12 101 PHE A CA 1
ATOM 755 C C . PHE A 1 101 ? 20.050 -30.076 -3.510 1.00 24.20 101 PHE A C 1
ATOM 756 O O . PHE A 1 101 ? 21.142 -29.691 -3.091 1.00 24.41 101 PHE A O 1
ATOM 764 N N . ALA A 1 102 ? 19.226 -29.286 -4.190 1.00 23.57 102 ALA A N 1
ATOM 765 C CA . ALA A 1 102 ? 19.569 -27.885 -4.449 1.00 23.37 102 ALA A CA 1
ATOM 766 C C . ALA A 1 102 ? 18.303 -27.033 -4.446 1.00 23.33 102 ALA A C 1
ATOM 767 O O . ALA A 1 102 ? 17.235 -27.483 -4.883 1.00 22.60 102 ALA A O 1
ATOM 769 N N . SER A 1 103 ? 18.420 -25.798 -3.973 1.00 22.98 103 SER A N 1
ATOM 770 C CA . SER A 1 103 ? 17.253 -24.934 -3.979 1.00 23.61 103 SER A CA 1
ATOM 771 C C . SER A 1 103 ? 17.569 -23.518 -4.424 1.00 22.53 103 SER A C 1
ATOM 772 O O . SER A 1 103 ? 18.722 -23.057 -4.356 1.00 22.75 103 SER A O 1
ATOM 775 N N . LEU A 1 104 ? 16.533 -22.849 -4.923 1.00 21.45 104 LEU A N 1
ATOM 776 C CA . LEU A 1 104 ? 16.613 -21.446 -5.312 1.00 21.61 104 LEU A CA 1
ATOM 777 C C . LEU A 1 104 ? 15.441 -20.812 -4.557 1.00 21.41 104 LEU A C 1
ATOM 778 O O . LEU A 1 104 ? 14.347 -21.376 -4.544 1.00 20.14 104 LEU A O 1
ATOM 783 N N . THR A 1 105 ? 15.662 -19.668 -3.919 1.00 19.55 105 THR A N 1
ATOM 784 C CA . THR A 1 105 ? 14.559 -19.008 -3.228 1.00 19.40 105 THR A CA 1
ATOM 785 C C . THR A 1 105 ? 14.382 -17.609 -3.826 1.00 19.25 105 THR A C 1
ATOM 786 O O . THR A 1 105 ? 15.360 -16.966 -4.210 1.00 18.27 105 THR A O 1
ATOM 790 N N . PHE A 1 106 ? 13.131 -17.159 -3.896 1.00 19.98 106 PHE A N 1
ATOM 791 C CA . PHE A 1 106 ? 12.757 -15.864 -4.481 1.00 20.76 106 PHE A CA 1
ATOM 792 C C . PHE A 1 106 ? 11.757 -15.103 -3.620 1.00 21.77 106 PHE A C 1
ATOM 793 O O . PHE A 1 106 ? 11.013 -15.704 -2.845 1.00 20.02 106 PHE A O 1
ATOM 801 N N . GLU A 1 107 ? 11.709 -13.781 -3.800 1.00 24.02 107 GLU A N 1
ATOM 802 C CA . GLU A 1 107 ? 10.715 -12.978 -3.083 1.00 25.23 107 GLU A CA 1
ATOM 803 C C . GLU A 1 107 ? 9.359 -13.442 -3.633 1.00 24.32 107 GLU A C 1
ATOM 804 O O . GLU A 1 107 ? 9.242 -13.777 -4.822 1.00 24.18 107 GLU A O 1
ATOM 810 N N . GLY A 1 108 ? 8.335 -13.466 -2.787 1.00 23.80 108 GLY A N 1
ATOM 811 C CA . GLY A 1 108 ? 7.028 -13.942 -3.234 1.00 27.26 108 GLY A CA 1
ATOM 812 C C . GLY A 1 108 ? 5.959 -12.910 -3.589 1.00 28.93 108 GLY A C 1
ATOM 813 O O . GLY A 1 108 ? 4.822 -13.271 -3.899 1.00 27.37 108 GLY A O 1
ATOM 814 N N . THR A 1 109 ? 6.320 -11.635 -3.552 1.00 29.50 109 THR A N 1
ATOM 815 C CA . THR A 1 109 ? 5.378 -10.563 -3.858 1.00 32.06 109 THR A CA 1
ATOM 816 C C . THR A 1 109 ? 5.353 -10.135 -5.322 1.00 32.72 109 THR A C 1
ATOM 817 O O . THR A 1 109 ? 6.390 -10.024 -5.972 1.00 31.36 109 THR A O 1
ATOM 821 N N . LEU A 1 110 ? 4.147 -9.908 -5.839 1.00 34.33 110 LEU A N 1
ATOM 822 C CA . LEU A 1 110 ? 3.940 -9.491 -7.227 1.00 35.37 110 LEU A CA 1
ATOM 823 C C . LEU A 1 110 ? 4.749 -8.273 -7.632 1.00 35.10 110 LEU A C 1
ATOM 824 O O . LEU A 1 110 ? 4.736 -7.266 -6.940 1.00 33.94 110 LEU A O 1
ATOM 829 N N . GLY A 1 111 ? 5.443 -8.373 -8.764 1.00 35.96 111 GLY A N 1
ATOM 830 C CA . GLY A 1 111 ? 6.229 -7.254 -9.250 1.00 36.16 111 GLY A CA 1
ATOM 831 C C . GLY A 1 111 ? 7.591 -7.080 -8.611 1.00 36.52 111 GLY A C 1
ATOM 832 O O . GLY A 1 111 ? 8.355 -6.206 -9.019 1.00 37.70 111 GLY A O 1
ATOM 833 N N . ALA A 1 112 ? 7.907 -7.905 -7.617 1.00 34.84 112 ALA A N 1
ATOM 834 C CA . ALA A 1 112 ? 9.201 -7.826 -6.944 1.00 33.43 112 ALA A CA 1
ATOM 835 C C . ALA A 1 112 ? 10.306 -8.332 -7.859 1.00 32.59 112 ALA A C 1
ATOM 836 O O . ALA A 1 112 ? 10.048 -9.097 -8.796 1.00 32.27 112 ALA A O 1
ATOM 838 N N . PRO A 1 113 ? 11.553 -7.900 -7.614 1.00 30.70 113 PRO A N 1
ATOM 839 C CA . PRO A 1 113 ? 12.642 -8.379 -8.467 1.00 30.17 113 PRO A CA 1
ATOM 840 C C . PRO A 1 113 ? 12.662 -9.902 -8.380 1.00 29.48 113 PRO A C 1
ATOM 841 O O . PRO A 1 113 ? 12.258 -10.474 -7.363 1.00 25.96 113 PRO A O 1
ATOM 845 N N . ILE A 1 114 ? 13.093 -10.561 -9.445 1.00 28.42 114 ILE A N 1
ATOM 846 C CA . ILE A 1 114 ? 13.178 -12.006 -9.416 1.00 29.38 114 ILE A CA 1
ATOM 847 C C . ILE A 1 114 ? 14.662 -12.323 -9.401 1.00 29.49 114 ILE A C 1
ATOM 848 O O . ILE A 1 114 ? 15.307 -12.441 -10.443 1.00 31.64 114 ILE A O 1
ATOM 853 N N . ILE A 1 115 ? 15.208 -12.415 -8.195 1.00 28.02 115 ILE A N 1
ATOM 854 C CA . ILE A 1 115 ? 16.623 -12.687 -8.021 1.00 27.38 115 ILE A CA 1
ATOM 855 C C . ILE A 1 115 ? 16.765 -13.984 -7.243 1.00 27.97 115 ILE A C 1
ATOM 856 O O . ILE A 1 115 ? 16.507 -14.033 -6.037 1.00 27.72 115 ILE A O 1
ATOM 861 N N . PRO A 1 116 ? 17.189 -15.057 -7.922 1.00 28.25 116 PRO A N 1
ATOM 862 C CA . PRO A 1 116 ? 17.338 -16.340 -7.226 1.00 27.18 116 PRO A CA 1
ATOM 863 C C . PRO A 1 116 ? 18.415 -16.322 -6.154 1.00 27.76 116 PRO A C 1
ATOM 864 O O . PRO A 1 116 ? 19.538 -15.877 -6.398 1.00 24.92 116 PRO A O 1
ATOM 868 N N . ARG A 1 117 ? 18.078 -16.822 -4.964 1.00 25.08 117 ARG A N 1
ATOM 869 C CA . ARG A 1 117 ? 19.039 -16.881 -3.872 1.00 23.53 117 ARG A CA 1
ATOM 870 C C . ARG A 1 117 ? 19.429 -18.344 -3.652 1.00 23.94 117 ARG A C 1
ATOM 871 O O . ARG A 1 117 ? 18.562 -19.202 -3.487 1.00 21.47 117 ARG A O 1
ATOM 879 N N . THR A 1 118 ? 20.728 -18.627 -3.644 1.00 22.74 118 THR A N 1
ATOM 880 C CA . THR A 1 118 ? 21.190 -19.994 -3.446 1.00 25.47 118 THR A CA 1
ATOM 881 C C . THR A 1 118 ? 22.677 -19.993 -3.152 1.00 26.89 118 THR A C 1
ATOM 882 O O . THR A 1 118 ? 23.378 -19.024 -3.458 1.00 28.38 118 THR A O 1
ATOM 886 N N . SER A 1 119 ? 23.150 -21.076 -2.551 1.00 26.88 119 SER A N 1
ATOM 887 C CA . SER A 1 119 ? 24.573 -21.224 -2.251 1.00 29.08 119 SER A CA 1
ATOM 888 C C . SER A 1 119 ? 25.250 -22.008 -3.384 1.00 29.48 119 SER A C 1
ATOM 889 O O . SER A 1 119 ? 26.469 -22.107 -3.431 1.00 30.59 119 SER A O 1
ATOM 892 N N . SER A 1 120 ? 24.451 -22.567 -4.284 1.00 31.10 120 SER A N 1
ATOM 893 C CA . SER A 1 120 ? 24.988 -23.347 -5.400 1.00 32.71 120 SER A CA 1
ATOM 894 C C . SER A 1 120 ? 25.882 -22.528 -6.322 1.00 33.22 120 SER A C 1
ATOM 895 O O . SER A 1 120 ? 25.543 -21.409 -6.700 1.00 32.71 120 SER A O 1
ATOM 898 N N . LYS A 1 121 ? 27.030 -23.092 -6.684 1.00 34.93 121 LYS A N 1
ATOM 899 C CA . LYS A 1 121 ? 27.942 -22.399 -7.583 1.00 35.87 121 LYS A CA 1
ATOM 900 C C . LYS A 1 121 ? 27.398 -22.502 -9.008 1.00 36.01 121 LYS A C 1
ATOM 901 O O . LYS A 1 121 ? 27.427 -21.530 -9.772 1.00 34.69 121 LYS A O 1
ATOM 907 N N . TYR A 1 122 ? 26.878 -23.678 -9.356 1.00 35.02 122 TYR A N 1
ATOM 908 C CA . TYR A 1 122 ? 26.310 -23.909 -10.684 1.00 36.46 122 TYR A CA 1
ATOM 909 C C . TYR A 1 122 ? 24.829 -24.274 -10.590 1.00 37.06 122 TYR A C 1
ATOM 910 O O . TYR A 1 122 ? 24.466 -25.222 -9.883 1.00 36.97 122 TYR A O 1
ATOM 919 N N . PHE A 1 123 ? 23.971 -23.541 -11.296 1.00 36.61 123 PHE A N 1
ATOM 920 C CA . PHE A 1 123 ? 22.548 -23.862 -11.267 1.00 37.39 123 PHE A CA 1
ATOM 921 C C . PHE A 1 123 ? 21.805 -23.466 -12.532 1.00 39.26 123 PHE A C 1
ATOM 922 O O . PHE A 1 123 ? 22.131 -22.470 -13.187 1.00 38.11 123 PHE A O 1
ATOM 930 N N . ASN A 1 124 ? 20.804 -24.275 -12.867 1.00 40.31 124 ASN A N 1
ATOM 931 C CA . ASN A 1 124 ? 19.985 -24.062 -14.052 1.00 43.56 124 ASN A CA 1
ATOM 932 C C . ASN A 1 124 ? 18.957 -22.969 -13.757 1.00 43.92 124 ASN A C 1
ATOM 933 O O . ASN A 1 124 ? 18.328 -22.973 -12.705 1.00 44.22 124 ASN A O 1
ATOM 938 N N . PHE A 1 125 ? 18.808 -22.024 -14.676 1.00 43.84 125 PHE A N 1
ATOM 939 C CA . PHE A 1 125 ? 17.858 -20.932 -14.499 1.00 45.14 125 PHE A CA 1
ATOM 940 C C . PHE A 1 125 ? 17.409 -20.484 -15.882 1.00 46.17 125 PHE A C 1
ATOM 941 O O . PHE A 1 125 ? 18.185 -19.896 -16.635 1.00 47.48 125 PHE A O 1
ATOM 949 N N . THR A 1 126 ? 16.154 -20.767 -16.215 1.00 46.08 126 THR A N 1
ATOM 950 C CA . THR A 1 126 ? 15.627 -20.424 -17.527 1.00 46.59 126 THR A CA 1
ATOM 951 C C . THR A 1 126 ? 14.415 -19.512 -17.490 1.00 46.46 126 THR A C 1
ATOM 952 O O . THR A 1 126 ? 13.913 -19.158 -16.423 1.00 45.27 126 THR A O 1
ATOM 956 N N . THR A 1 127 ? 13.954 -19.137 -18.678 1.00 46.68 127 THR A N 1
ATOM 957 C CA . THR A 1 127 ? 12.778 -18.288 -18.821 1.00 46.96 127 THR A CA 1
ATOM 958 C C . THR A 1 127 ? 11.603 -19.049 -18.222 1.00 46.82 127 THR A C 1
ATOM 959 O O . THR A 1 127 ? 10.655 -18.459 -17.702 1.00 46.56 127 THR A O 1
ATOM 963 N N . GLU A 1 128 ? 11.685 -20.373 -18.295 1.00 46.69 128 GLU A N 1
ATOM 964 C CA . GLU A 1 128 ? 10.657 -21.247 -17.744 1.00 46.71 128 GLU A CA 1
ATOM 965 C C . GLU A 1 128 ? 10.548 -21.049 -16.228 1.00 44.97 128 GLU A C 1
ATOM 966 O O . GLU A 1 128 ? 9.459 -21.143 -15.660 1.00 44.95 128 GLU A O 1
ATOM 972 N N . ASP A 1 129 ? 11.677 -20.789 -15.574 1.00 42.99 129 ASP A N 1
ATOM 973 C CA . ASP A 1 129 ? 11.676 -20.568 -14.128 1.00 42.09 129 ASP A CA 1
ATOM 974 C C . ASP A 1 129 ? 10.967 -19.248 -13.838 1.00 40.46 129 ASP A C 1
ATOM 975 O O . ASP A 1 129 ? 10.184 -19.146 -12.893 1.00 38.10 129 ASP A O 1
ATOM 980 N N . HIS A 1 130 ? 11.242 -18.241 -14.663 1.00 40.20 130 HIS A N 1
ATOM 981 C CA . HIS A 1 130 ? 10.608 -16.937 -14.507 1.00 40.29 130 HIS A CA 1
ATOM 982 C C . HIS A 1 130 ? 9.092 -17.097 -14.510 1.00 39.56 130 HIS A C 1
ATOM 983 O O . HIS A 1 130 ? 8.402 -16.637 -13.604 1.00 38.45 130 HIS A O 1
ATOM 990 N N . LYS A 1 131 ? 8.582 -17.759 -15.542 1.00 39.85 131 LYS A N 1
ATOM 991 C CA . LYS A 1 131 ? 7.148 -17.977 -15.685 1.00 40.40 131 LYS A CA 1
ATOM 992 C C . LYS A 1 131 ? 6.570 -18.690 -14.470 1.00 38.72 131 LYS A C 1
ATOM 993 O O . LYS A 1 131 ? 5.487 -18.336 -13.994 1.00 37.79 131 LYS A O 1
ATOM 999 N N . MET A 1 132 ? 7.298 -19.689 -13.974 1.00 36.73 132 MET A N 1
ATOM 1000 C CA . MET A 1 132 ? 6.865 -20.471 -12.817 1.00 35.47 132 MET A CA 1
ATOM 1001 C C . MET A 1 132 ? 6.780 -19.610 -11.560 1.00 33.34 132 MET A C 1
ATOM 1002 O O . MET A 1 132 ? 5.832 -19.727 -10.781 1.00 31.85 132 MET A O 1
ATOM 1007 N N . VAL A 1 133 ? 7.788 -18.769 -11.347 1.00 31.06 133 VAL A N 1
ATOM 1008 C CA . VAL A 1 133 ? 7.789 -17.897 -10.181 1.00 30.63 133 VAL A CA 1
ATOM 1009 C C . VAL A 1 133 ? 6.627 -16.904 -10.291 1.00 31.42 133 VAL A C 1
ATOM 1010 O O . VAL A 1 133 ? 5.814 -16.783 -9.379 1.00 31.26 133 VAL A O 1
ATOM 1014 N N . GLU A 1 134 ? 6.537 -16.208 -11.419 1.00 32.37 134 GLU A N 1
ATOM 1015 C CA . GLU A 1 134 ? 5.452 -15.244 -11.613 1.00 34.68 134 GLU A CA 1
ATOM 1016 C C . GLU A 1 134 ? 4.072 -15.890 -11.392 1.00 33.84 134 GLU A C 1
ATOM 1017 O O . GLU A 1 134 ? 3.189 -15.287 -10.776 1.00 34.23 134 GLU A O 1
ATOM 1023 N N . ALA A 1 135 ? 3.897 -17.122 -11.873 1.00 33.56 135 ALA A N 1
ATOM 1024 C CA . ALA A 1 135 ? 2.623 -17.840 -11.715 1.00 32.85 135 ALA A CA 1
ATOM 1025 C C . ALA A 1 135 ? 2.268 -18.104 -10.248 1.00 33.01 135 ALA A C 1
ATOM 1026 O O . ALA A 1 135 ? 1.104 -18.022 -9.854 1.00 30.91 135 ALA A O 1
ATOM 1028 N N . LEU A 1 136 ? 3.273 -18.447 -9.446 1.00 31.70 136 LEU A N 1
ATOM 1029 C CA . LEU A 1 136 ? 3.047 -18.693 -8.029 1.00 30.98 136 LEU A CA 1
ATOM 1030 C C . LEU A 1 136 ? 2.751 -17.387 -7.298 1.00 30.07 136 LEU A C 1
ATOM 1031 O O . LEU A 1 136 ? 1.969 -17.366 -6.347 1.00 31.29 136 LEU A O 1
ATOM 1036 N N . ARG A 1 137 ? 3.364 -16.293 -7.743 1.00 30.28 137 ARG A N 1
ATOM 1037 C CA . ARG A 1 137 ? 3.116 -15.001 -7.117 1.00 29.95 137 ARG A CA 1
ATOM 1038 C C . ARG A 1 137 ? 1.685 -14.588 -7.433 1.00 30.70 137 ARG A C 1
ATOM 1039 O O . ARG A 1 137 ? 0.972 -14.059 -6.579 1.00 28.92 137 ARG A O 1
ATOM 1047 N N . VAL A 1 138 ? 1.272 -14.829 -8.670 1.00 32.54 138 VAL A N 1
ATOM 1048 C CA . VAL A 1 138 ? -0.087 -14.493 -9.067 1.00 34.92 138 VAL A CA 1
ATOM 1049 C C . VAL A 1 138 ? -1.042 -15.301 -8.191 1.00 36.23 138 VAL A C 1
ATOM 1050 O O . VAL A 1 138 ? -1.948 -14.744 -7.564 1.00 36.94 138 VAL A O 1
ATOM 1054 N N . TRP A 1 139 ? -0.811 -16.610 -8.110 1.00 37.53 139 TRP A N 1
ATOM 1055 C CA . TRP A 1 139 ? -1.650 -17.482 -7.291 1.00 37.86 139 TRP A CA 1
ATOM 1056 C C . TRP A 1 139 ? -1.681 -17.042 -5.831 1.00 38.37 139 TRP A C 1
ATOM 1057 O O . TRP A 1 139 ? -2.748 -16.943 -5.220 1.00 38.32 139 TRP A O 1
ATOM 1068 N N . ALA A 1 140 ? -0.504 -16.770 -5.279 1.00 38.36 140 ALA A N 1
ATOM 1069 C CA . ALA A 1 140 ? -0.374 -16.369 -3.882 1.00 38.97 140 ALA A CA 1
ATOM 1070 C C . ALA A 1 140 ? -1.041 -15.055 -3.489 1.00 40.36 140 ALA A C 1
ATOM 1071 O O . ALA A 1 140 ? -1.548 -14.927 -2.372 1.00 39.87 140 ALA A O 1
ATOM 1073 N N . SER A 1 141 ? -1.024 -14.075 -4.389 1.00 42.08 141 SER A N 1
ATOM 1074 C CA . SER A 1 141 ? -1.607 -12.766 -4.100 1.00 45.06 141 SER A CA 1
ATOM 1075 C C . SER A 1 141 ? -3.062 -12.878 -3.658 1.00 47.31 141 SER A C 1
ATOM 1076 O O . SER A 1 141 ? -3.545 -12.056 -2.879 1.00 47.94 141 SER A O 1
ATOM 1079 N N . THR A 1 142 ? -3.740 -13.910 -4.148 1.00 50.45 142 THR A N 1
ATOM 1080 C CA . THR A 1 142 ? -5.137 -14.158 -3.822 1.00 54.71 142 THR A CA 1
ATOM 1081 C C . THR A 1 142 ? -5.356 -15.215 -2.734 1.00 56.79 142 THR A C 1
ATOM 1082 O O . THR A 1 142 ? -6.301 -15.112 -1.952 1.00 57.40 142 THR A O 1
ATOM 1086 N N . HIS A 1 143 ? -4.491 -16.225 -2.672 1.00 58.86 143 HIS A N 1
ATOM 1087 C CA . HIS A 1 143 ? -4.651 -17.272 -1.666 1.00 60.86 143 HIS A CA 1
ATOM 1088 C C . HIS A 1 143 ? -3.742 -17.144 -0.442 1.00 63.10 143 HIS A C 1
ATOM 1089 O O . HIS A 1 143 ? -3.602 -18.099 0.325 1.00 63.68 143 HIS A O 1
ATOM 1096 N N . MET A 1 144 ? -3.130 -15.978 -0.252 1.00 64.81 144 MET A N 1
ATOM 1097 C CA . MET A 1 144 ? -2.255 -15.765 0.899 1.00 67.23 144 MET A CA 1
ATOM 1098 C C . MET A 1 144 ? -2.176 -14.298 1.330 1.00 68.95 144 MET A C 1
ATOM 1099 O O . MET A 1 144 ? -2.724 -13.417 0.666 1.00 69.04 144 MET A O 1
ATOM 1104 N N . SER A 1 145 ? -1.500 -14.043 2.450 1.00 70.71 145 SER A N 1
ATOM 1105 C CA . SER A 1 145 ? -1.367 -12.687 2.983 1.00 72.82 145 SER A CA 1
ATOM 1106 C C . SER A 1 145 ? -0.027 -12.029 2.678 1.00 74.02 145 SER A C 1
ATOM 1107 O O . SER A 1 145 ? 1.015 -12.685 2.676 1.00 74.58 145 SER A O 1
ATOM 1110 N N . PRO A 1 146 ? -0.039 -10.705 2.438 1.00 75.03 146 PRO A N 1
ATOM 1111 C CA . PRO A 1 146 ? 1.160 -9.917 2.126 1.00 75.46 146 PRO A CA 1
ATOM 1112 C C . PRO A 1 146 ? 2.223 -9.894 3.227 1.00 75.85 146 PRO A C 1
ATOM 1113 O O . PRO A 1 146 ? 1.985 -10.332 4.355 1.00 75.23 146 PRO A O 1
ATOM 1117 N N . SER A 1 147 ? 3.397 -9.371 2.880 1.00 76.32 147 SER A N 1
ATOM 1118 C CA . SER A 1 147 ? 4.516 -9.276 3.811 1.00 76.38 147 SER A CA 1
ATOM 1119 C C . SER A 1 147 ? 5.608 -8.375 3.243 1.00 76.19 147 SER A C 1
ATOM 1120 O O . SER A 1 147 ? 5.593 -7.160 3.437 1.00 75.68 147 SER A O 1
ATOM 1123 N N . THR A 1 149 ? 4.404 -6.775 5.515 1.00 44.08 149 THR A N 1
ATOM 1124 C CA . THR A 1 149 ? 4.143 -6.540 6.931 1.00 44.69 149 THR A CA 1
ATOM 1125 C C . THR A 1 149 ? 5.397 -6.846 7.755 1.00 42.99 149 THR A C 1
ATOM 1126 O O . THR A 1 149 ? 5.908 -7.970 7.736 1.00 43.77 149 THR A O 1
ATOM 1130 N N . LEU A 1 150 ? 5.884 -5.835 8.470 1.00 38.91 150 LEU A N 1
ATOM 1131 C CA . LEU A 1 150 ? 7.080 -5.966 9.293 1.00 34.81 150 LEU A CA 1
ATOM 1132 C C . LEU A 1 150 ? 6.851 -5.172 10.581 1.00 31.89 150 LEU A C 1
ATOM 1133 O O . LEU A 1 150 ? 6.853 -3.946 10.569 1.00 32.20 150 LEU A O 1
ATOM 1138 N N . LEU A 1 151 ? 6.674 -5.875 11.696 1.00 26.52 151 LEU A N 1
ATOM 1139 C CA . LEU A 1 151 ? 6.394 -5.199 12.966 1.00 26.14 151 LEU A CA 1
ATOM 1140 C C . LEU A 1 151 ? 7.584 -4.502 13.630 1.00 24.69 151 LEU A C 1
ATOM 1141 O O . LEU A 1 151 ? 8.635 -5.110 13.842 1.00 27.14 151 LEU A O 1
ATOM 1146 N N . LYS A 1 152 ? 7.425 -3.221 13.955 1.00 23.03 152 LYS A N 1
ATOM 1147 C CA . LYS A 1 152 ? 8.492 -2.481 14.630 1.00 21.64 152 LYS A CA 1
ATOM 1148 C C . LYS A 1 152 ? 8.287 -2.603 16.152 1.00 21.05 152 LYS A C 1
ATOM 1149 O O . LYS A 1 152 ? 7.191 -2.892 16.614 1.00 20.34 152 LYS A O 1
ATOM 1155 N N . LEU A 1 153 ? 9.353 -2.390 16.919 1.00 17.75 153 LEU A N 1
ATOM 1156 C CA . LEU A 1 153 ? 9.283 -2.514 18.365 1.00 18.76 153 LEU A CA 1
ATOM 1157 C C . LEU A 1 153 ? 8.262 -1.590 18.992 1.00 18.18 153 LEU A C 1
ATOM 1158 O O . LEU A 1 153 ? 7.662 -1.935 20.018 1.00 17.72 153 LEU A O 1
ATOM 1163 N N . CYS A 1 154 ? 8.054 -0.420 18.390 1.00 18.76 154 CYS A N 1
ATOM 1164 C CA . CYS A 1 154 ? 7.094 0.511 18.967 1.00 22.25 154 CYS A CA 1
ATOM 1165 C C . CYS A 1 154 ? 5.667 -0.011 18.881 1.00 24.57 154 CYS A C 1
ATOM 1166 O O . CYS A 1 154 ? 4.772 0.505 19.552 1.00 25.44 154 CYS A O 1
ATOM 1169 N N . ASP A 1 155 ? 5.450 -1.051 18.083 1.00 24.24 155 ASP A N 1
ATOM 1170 C CA . ASP A 1 155 ? 4.109 -1.599 17.945 1.00 25.42 155 ASP A CA 1
ATOM 1171 C C . ASP A 1 155 ? 3.834 -2.954 18.566 1.00 23.21 155 ASP A C 1
ATOM 1172 O O . ASP A 1 155 ? 2.718 -3.463 18.447 1.00 22.49 155 ASP A O 1
ATOM 1177 N N . VAL A 1 156 ? 4.820 -3.534 19.254 1.00 21.49 156 VAL A N 1
ATOM 1178 C CA . VAL A 1 156 ? 4.618 -4.834 19.880 1.00 20.34 156 VAL A CA 1
ATOM 1179 C C . VAL A 1 156 ? 3.598 -4.771 21.020 1.00 21.30 156 VAL A C 1
ATOM 1180 O O . VAL A 1 156 ? 3.475 -3.752 21.710 1.00 22.31 156 VAL A O 1
ATOM 1184 N N . GLN A 1 157 ? 2.859 -5.856 21.204 1.00 19.99 157 GLN A N 1
ATOM 1185 C CA . GLN A 1 157 ? 1.835 -5.921 22.251 1.00 22.68 157 GLN A CA 1
ATOM 1186 C C . GLN A 1 157 ? 2.403 -6.643 23.464 1.00 24.46 157 GLN A C 1
ATOM 1187 O O . GLN A 1 157 ? 3.372 -7.387 23.339 1.00 24.64 157 GLN A O 1
ATOM 1193 N N . PRO A 1 158 ? 1.785 -6.447 24.646 1.00 26.23 158 PRO A N 1
ATOM 1194 C CA . PRO A 1 158 ? 2.185 -7.039 25.930 1.00 27.82 158 PRO A CA 1
ATOM 1195 C C . PRO A 1 158 ? 2.601 -8.477 25.909 1.00 28.16 158 PRO A C 1
ATOM 1196 O O . PRO A 1 158 ? 3.603 -8.823 26.532 1.00 31.22 158 PRO A O 1
ATOM 1200 N N . MET A 1 159 ? 1.824 -9.325 25.239 1.00 26.26 159 MET A N 1
ATOM 1201 C CA . MET A 1 159 ? 2.164 -10.729 25.160 1.00 26.99 159 MET A CA 1
ATOM 1202 C C . MET A 1 159 ? 1.832 -11.272 23.776 1.00 26.11 159 MET A C 1
ATOM 1203 O O . MET A 1 159 ? 0.669 -11.496 23.437 1.00 24.83 159 MET A O 1
ATOM 1208 N N . GLN A 1 160 ? 2.859 -11.470 22.972 1.00 23.68 160 GLN A N 1
ATOM 1209 C CA . GLN A 1 160 ? 2.650 -12.011 21.628 1.00 21.58 160 GLN A CA 1
ATOM 1210 C C . GLN A 1 160 ? 3.963 -12.538 21.086 1.00 21.74 160 GLN A C 1
ATOM 1211 O O . GLN A 1 160 ? 5.029 -12.228 21.617 1.00 18.60 160 GLN A O 1
ATOM 1217 N N . TYR A 1 161 ? 3.867 -13.3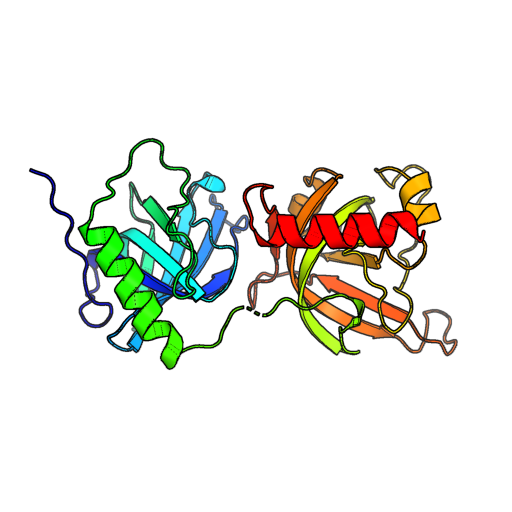49 20.033 1.00 21.67 161 TYR A N 1
ATOM 1218 C CA . TYR A 1 161 ? 5.047 -13.868 19.345 1.00 21.34 161 TYR A CA 1
ATOM 1219 C C . TYR A 1 161 ? 5.140 -13.060 18.051 1.00 21.60 161 TYR A C 1
ATOM 1220 O O . TYR A 1 161 ? 4.115 -12.703 17.465 1.00 20.51 161 TYR A O 1
ATOM 1229 N N . PHE A 1 162 ? 6.350 -12.736 17.616 1.00 19.69 162 PHE A N 1
ATOM 1230 C CA . PHE A 1 162 ? 6.485 -12.003 16.362 1.00 20.86 162 PHE A CA 1
ATOM 1231 C C . PHE A 1 162 ? 7.880 -12.189 15.831 1.00 19.84 162 PHE A C 1
ATOM 1232 O O . PHE A 1 162 ? 8.754 -12.670 16.549 1.00 18.79 162 PHE A O 1
ATOM 1240 N N . ASP A 1 163 ? 8.088 -11.833 14.562 1.00 18.81 163 ASP A N 1
ATOM 1241 C CA . ASP A 1 163 ? 9.415 -11.941 13.981 1.00 19.21 163 ASP A CA 1
ATOM 1242 C C . ASP A 1 163 ? 10.027 -10.545 13.992 1.00 19.86 163 ASP A C 1
ATOM 1243 O O . ASP A 1 163 ? 9.457 -9.603 13.439 1.00 20.79 163 ASP A O 1
ATOM 1248 N N . LEU A 1 164 ? 11.190 -10.409 14.603 1.00 17.42 164 LEU A N 1
ATOM 1249 C CA . LEU A 1 164 ? 11.837 -9.097 14.686 1.00 16.98 164 LEU A CA 1
ATOM 1250 C C . LEU A 1 164 ? 13.020 -8.900 13.737 1.00 16.72 164 LEU A C 1
ATOM 1251 O O . LEU A 1 164 ? 13.965 -9.678 13.769 1.00 17.86 164 LEU A O 1
ATOM 1256 N N . THR A 1 165 ? 12.955 -7.872 12.882 1.00 15.61 165 THR A N 1
ATOM 1257 C CA . THR A 1 165 ? 14.084 -7.536 12.008 1.00 16.03 165 THR A CA 1
ATOM 1258 C C . THR A 1 165 ? 14.813 -6.439 12.799 1.00 17.59 165 THR A C 1
ATOM 1259 O O . THR A 1 165 ? 14.201 -5.431 13.208 1.00 17.59 165 THR A O 1
ATOM 1263 N N . CYS A 1 166 ? 16.107 -6.619 13.031 1.00 17.12 166 CYS A N 1
ATOM 1264 C CA . CYS A 1 166 ? 16.849 -5.657 13.850 1.00 17.78 166 CYS A CA 1
ATOM 1265 C C . CYS A 1 166 ? 18.345 -5.693 13.597 1.00 17.56 166 CYS A C 1
ATOM 1266 O O . CYS A 1 166 ? 18.828 -6.476 12.775 1.00 18.36 166 CYS A O 1
ATOM 1269 N N . GLN A 1 167 ? 19.076 -4.824 14.298 1.00 17.38 167 GLN A N 1
ATOM 1270 C CA . GLN A 1 167 ? 20.529 -4.828 14.215 1.00 18.67 167 GLN A CA 1
ATOM 1271 C C . GLN A 1 167 ? 21.059 -5.253 15.579 1.00 19.16 167 GLN A C 1
ATOM 1272 O O . GLN A 1 167 ? 20.550 -4.809 16.619 1.00 17.49 167 GLN A O 1
ATOM 1278 N N . LEU A 1 168 ? 22.074 -6.113 15.570 1.00 18.56 168 LEU A N 1
ATOM 1279 C CA . LEU A 1 168 ? 22.680 -6.585 16.822 1.00 20.12 168 LEU A CA 1
ATOM 1280 C C . LEU A 1 168 ? 23.700 -5.558 17.310 1.00 18.55 168 LEU A C 1
ATOM 1281 O O . LEU A 1 168 ? 24.615 -5.191 16.568 1.00 21.31 168 LEU A O 1
ATOM 1286 N N . LEU A 1 169 ? 23.558 -5.095 18.552 1.00 18.68 169 LEU A N 1
ATOM 1287 C CA . LEU A 1 169 ? 24.491 -4.123 19.102 1.00 20.67 169 LEU A CA 1
ATOM 1288 C C . LEU A 1 169 ? 25.391 -4.712 20.184 1.00 21.39 169 LEU A C 1
ATOM 1289 O O . LEU A 1 169 ? 26.509 -4.257 20.358 1.00 22.34 169 LEU A O 1
ATOM 1294 N N . GLY A 1 170 ? 24.882 -5.695 20.923 1.00 22.83 170 GLY A N 1
ATOM 1295 C CA . GLY A 1 170 ? 25.683 -6.284 21.979 1.00 22.54 170 GLY A CA 1
ATOM 1296 C C . GLY A 1 170 ? 25.365 -7.735 22.277 1.00 23.48 170 GLY A C 1
ATOM 1297 O O . GLY A 1 170 ? 24.274 -8.219 21.967 1.00 20.93 170 GLY A O 1
ATOM 1298 N N . LYS A 1 171 ? 26.330 -8.440 22.880 1.00 23.53 171 LYS A N 1
ATOM 1299 C CA . LYS A 1 171 ? 26.137 -9.844 23.247 1.00 25.34 171 LYS A CA 1
ATOM 1300 C C . LYS A 1 171 ? 26.730 -10.045 24.636 1.00 25.91 171 LYS A C 1
ATOM 1301 O O . LYS A 1 171 ? 27.740 -9.435 24.969 1.00 26.07 171 LYS A O 1
ATOM 1307 N N . ALA A 1 172 ? 26.109 -10.897 25.442 1.00 24.26 172 ALA A N 1
ATOM 1308 C CA . ALA A 1 172 ? 26.644 -11.153 26.770 1.00 24.19 172 ALA A CA 1
ATOM 1309 C C . ALA A 1 172 ? 26.287 -12.525 27.283 1.00 26.03 172 ALA A C 1
ATOM 1310 O O . ALA A 1 172 ? 25.143 -12.960 27.198 1.00 24.38 172 ALA A O 1
ATOM 1312 N N . GLU A 1 173 ? 27.292 -13.237 27.790 1.00 25.28 173 GLU A N 1
ATOM 1313 C CA . GLU A 1 173 ? 27.030 -14.535 28.384 1.00 26.47 173 GLU A CA 1
ATOM 1314 C C . GLU A 1 173 ? 26.196 -14.240 29.636 1.00 26.22 173 GLU A C 1
ATOM 1315 O O . GLU A 1 173 ? 26.291 -13.159 30.227 1.00 26.55 173 GLU A O 1
ATOM 1321 N N . VAL A 1 174 ? 25.376 -15.194 30.047 1.00 26.87 174 VAL A N 1
ATOM 1322 C CA . VAL A 1 174 ? 24.575 -14.999 31.233 1.00 29.44 174 VAL A CA 1
ATOM 1323 C C . VAL A 1 174 ? 24.813 -16.129 32.232 1.00 30.95 174 VAL A C 1
ATOM 1324 O O . VAL A 1 174 ? 25.454 -15.918 33.264 1.00 34.14 174 VAL A O 1
ATOM 1328 N N . ASP A 1 175 ? 24.311 -17.318 31.924 1.00 32.08 175 ASP A N 1
ATOM 1329 C CA . ASP A 1 175 ? 24.476 -18.461 32.817 1.00 32.87 175 ASP A CA 1
ATOM 1330 C C . ASP A 1 175 ? 24.563 -19.786 32.064 1.00 33.39 175 ASP A C 1
ATOM 1331 O O . ASP A 1 175 ? 24.209 -20.837 32.607 1.00 33.36 175 ASP A O 1
ATOM 1336 N N . GLY A 1 176 ? 25.005 -19.733 30.812 1.00 32.20 176 GLY A N 1
ATOM 1337 C CA . GLY A 1 176 ? 25.139 -20.948 30.027 1.00 32.65 176 GLY A CA 1
ATOM 1338 C C . GLY A 1 176 ? 23.856 -21.468 29.411 1.00 32.32 176 GLY A C 1
ATOM 1339 O O . GLY A 1 176 ? 23.830 -21.801 28.223 1.00 33.63 176 GLY A O 1
ATOM 1340 N N . ALA A 1 177 ? 22.794 -21.555 30.207 1.00 29.85 177 ALA A N 1
ATOM 1341 C CA . ALA A 1 177 ? 21.518 -22.036 29.700 1.00 29.32 177 ALA A CA 1
ATOM 1342 C C . ALA A 1 177 ? 20.813 -20.916 28.918 1.00 28.54 177 ALA A C 1
ATOM 1343 O O . ALA A 1 177 ? 19.843 -21.156 28.202 1.00 27.79 177 ALA A O 1
ATOM 1345 N N . SER A 1 178 ? 21.292 -19.690 29.086 1.00 28.58 178 SER A N 1
ATOM 1346 C CA . SER A 1 178 ? 20.705 -18.547 28.389 1.00 27.12 178 SER A CA 1
ATOM 1347 C C . SER A 1 178 ? 21.806 -17.575 27.965 1.00 27.30 178 SER A C 1
ATOM 1348 O O . SER A 1 178 ? 22.922 -17.605 28.505 1.00 25.93 178 SER A O 1
ATOM 1351 N N . PHE A 1 179 ? 21.481 -16.697 27.015 1.00 25.29 179 PHE A N 1
ATOM 1352 C CA . PHE A 1 179 ? 22.453 -15.763 26.471 1.00 24.09 179 PHE A CA 1
ATOM 1353 C C . PHE A 1 179 ? 21.727 -14.484 26.040 1.00 23.93 179 PHE A C 1
ATOM 1354 O O . PHE A 1 179 ? 20.641 -14.559 25.463 1.00 23.22 179 PHE A O 1
ATOM 1362 N N . LEU A 1 180 ? 22.337 -13.335 26.313 1.00 23.43 180 LEU A N 1
ATOM 1363 C CA . LEU A 1 180 ? 21.748 -12.033 25.994 1.00 23.08 180 LEU A CA 1
ATOM 1364 C C . LEU A 1 180 ? 22.187 -11.415 24.663 1.00 23.31 180 LEU A C 1
ATOM 1365 O O . LEU A 1 180 ? 23.360 -11.408 24.333 1.00 21.80 180 LEU A O 1
ATOM 1370 N N . LEU A 1 181 ? 21.207 -10.903 23.918 1.00 20.91 181 LEU A N 1
ATOM 1371 C CA . LEU A 1 181 ? 21.423 -10.194 22.663 1.00 21.33 181 LEU A CA 1
ATOM 1372 C C . LEU A 1 181 ? 20.786 -8.814 22.892 1.00 21.09 181 LEU A C 1
ATOM 1373 O O . LEU A 1 181 ? 19.635 -8.734 23.316 1.00 21.87 181 LEU A O 1
ATOM 1378 N N . LYS A 1 182 ? 21.537 -7.744 22.671 1.00 20.12 182 LYS A N 1
ATOM 1379 C CA . LYS A 1 182 ? 20.987 -6.406 22.820 1.00 19.98 182 LYS A CA 1
ATOM 1380 C C . LYS A 1 182 ? 20.814 -5.950 21.381 1.00 17.88 182 LYS A C 1
ATOM 1381 O O . LYS A 1 182 ? 21.786 -5.890 20.628 1.00 18.68 182 LYS A O 1
ATOM 1387 N N . VAL A 1 183 ? 19.584 -5.638 20.994 1.00 16.40 183 VAL A N 1
ATOM 1388 C CA . VAL A 1 183 ? 19.332 -5.259 19.608 1.00 15.94 183 VAL A CA 1
ATOM 1389 C C . VAL A 1 183 ? 18.477 -4.010 19.529 1.00 17.76 183 VAL A C 1
ATOM 1390 O O . VAL A 1 183 ? 17.995 -3.512 20.545 1.00 18.80 183 VAL A O 1
ATOM 1394 N N . TRP A 1 184 ? 18.283 -3.500 18.315 1.00 15.45 184 TRP A N 1
ATOM 1395 C CA . TRP A 1 184 ? 17.423 -2.329 18.167 1.00 16.31 184 TRP A CA 1
ATOM 1396 C C . TRP A 1 184 ? 16.897 -2.284 16.738 1.00 16.41 184 TRP A C 1
ATOM 1397 O O . TRP A 1 184 ? 17.393 -3.015 15.866 1.00 14.25 184 TRP A O 1
ATOM 1408 N N . ASP A 1 185 ? 15.846 -1.490 16.515 1.00 15.41 185 ASP A N 1
ATOM 1409 C CA . ASP A 1 185 ? 15.310 -1.335 15.154 1.00 17.05 185 ASP A CA 1
ATOM 1410 C C . ASP A 1 185 ? 14.998 0.144 14.851 1.00 18.36 185 ASP A C 1
ATOM 1411 O O . ASP A 1 185 ? 14.435 0.474 13.803 1.00 19.72 185 ASP A O 1
ATOM 1416 N N . GLY A 1 186 ? 15.394 1.034 15.756 1.00 18.39 186 GLY A N 1
ATOM 1417 C CA . GLY A 1 186 ? 15.154 2.451 15.533 1.00 21.11 186 GLY A CA 1
ATOM 1418 C C . GLY A 1 186 ? 13.892 3.009 16.174 1.00 20.80 186 GLY A C 1
ATOM 1419 O O . GLY A 1 186 ? 13.650 4.224 16.109 1.00 20.89 186 GLY A O 1
ATOM 1420 N N . THR A 1 187 ? 13.074 2.146 16.770 1.00 18.51 187 THR A N 1
ATOM 1421 C CA . THR A 1 187 ? 11.851 2.606 17.447 1.00 19.36 187 THR A CA 1
ATOM 1422 C C . THR A 1 187 ? 11.818 2.145 18.919 1.00 19.90 187 THR A C 1
ATOM 1423 O O . THR A 1 187 ? 12.505 1.212 19.289 1.00 17.94 187 THR A O 1
ATOM 1427 N N . ARG A 1 188 ? 11.022 2.813 19.753 1.00 19.69 188 ARG A N 1
ATOM 1428 C CA . ARG A 1 188 ? 10.950 2.458 21.174 1.00 19.47 188 ARG A CA 1
ATOM 1429 C C . ARG A 1 188 ? 9.721 1.651 21.543 1.00 19.07 188 ARG A C 1
ATOM 1430 O O . ARG A 1 188 ? 8.612 1.957 21.109 1.00 19.12 188 ARG A O 1
ATOM 1438 N N . THR A 1 189 ? 9.924 0.624 22.368 1.00 17.12 189 THR A N 1
ATOM 1439 C CA . THR A 1 189 ? 8.838 -0.228 22.833 1.00 17.45 189 THR A CA 1
ATOM 1440 C C . THR A 1 189 ? 7.860 0.640 23.677 1.00 18.18 189 THR A C 1
ATOM 1441 O O . THR A 1 189 ? 8.252 1.677 24.192 1.00 19.13 189 THR A O 1
ATOM 1445 N N . PRO A 1 190 ? 6.592 0.224 23.806 1.00 18.68 190 PRO A N 1
ATOM 1446 C CA . PRO A 1 190 ? 5.606 0.992 24.583 1.00 18.54 190 PRO A CA 1
ATOM 1447 C C . PRO A 1 190 ? 5.925 1.055 26.083 1.00 19.43 190 PRO A C 1
ATOM 1448 O O . PRO A 1 190 ? 5.499 1.984 26.758 1.00 18.06 190 PRO A O 1
ATOM 1452 N N . PHE A 1 191 ? 6.643 0.045 26.576 1.00 19.11 191 PHE A N 1
ATOM 1453 C CA . PHE A 1 191 ? 7.084 -0.028 27.984 1.00 18.42 191 PHE A CA 1
ATOM 1454 C C . PHE A 1 191 ? 8.586 -0.290 27.886 1.00 19.91 191 PHE A C 1
ATOM 1455 O O . PHE A 1 191 ? 9.063 -0.902 26.908 1.00 18.98 191 PHE A O 1
ATOM 1463 N N . PRO A 1 192 ? 9.356 0.156 28.882 1.00 19.87 192 PRO A N 1
ATOM 1464 C CA . PRO A 1 192 ? 10.797 -0.088 28.818 1.00 19.31 192 PRO A CA 1
ATOM 1465 C C . PRO A 1 192 ? 11.131 -1.569 28.825 1.00 18.34 192 PRO A C 1
ATOM 1466 O O . PRO A 1 192 ? 10.493 -2.394 29.515 1.00 16.87 192 PRO A O 1
ATOM 1470 N N . SER A 1 193 ? 12.154 -1.908 28.053 1.00 17.59 193 SER A N 1
ATOM 1471 C CA . SER A 1 193 ? 12.641 -3.282 28.019 1.00 17.19 193 SER A CA 1
ATOM 1472 C C . SER A 1 193 ? 13.158 -3.684 29.408 1.00 18.81 193 SER A C 1
ATOM 1473 O O . SER A 1 193 ? 13.673 -2.847 30.146 1.00 19.55 193 SER A O 1
ATOM 1476 N N . TRP A 1 194 ? 12.994 -4.945 29.769 1.00 18.01 194 TRP A N 1
ATOM 1477 C CA . TRP A 1 194 ? 13.596 -5.430 31.017 1.00 21.36 194 TRP A CA 1
ATOM 1478 C C . TRP A 1 194 ? 15.119 -5.375 30.743 1.00 22.65 194 TRP A C 1
ATOM 1479 O O . TRP A 1 194 ? 15.555 -5.206 29.584 1.00 22.13 194 TRP A O 1
ATOM 1490 N N . ARG A 1 195 ? 15.933 -5.479 31.793 1.00 21.91 195 ARG A N 1
ATOM 1491 C CA . ARG A 1 195 ? 17.377 -5.478 31.623 1.00 22.96 195 ARG A CA 1
ATOM 1492 C C . ARG A 1 195 ? 17.952 -6.631 32.431 1.00 26.35 195 ARG A C 1
ATOM 1493 O O . ARG A 1 195 ? 17.835 -6.669 33.661 1.00 24.65 195 ARG A O 1
ATOM 1501 N N . VAL A 1 196 ? 18.555 -7.574 31.728 1.00 28.23 196 VAL A N 1
ATOM 1502 C CA . VAL A 1 196 ? 19.165 -8.735 32.357 1.00 31.59 196 VAL A CA 1
ATOM 1503 C C . VAL A 1 196 ? 20.431 -8.298 33.099 1.00 33.89 196 VAL A C 1
ATOM 1504 O O . VAL A 1 196 ? 21.258 -7.565 32.556 1.00 32.85 196 VAL A O 1
ATOM 1508 N N . LEU A 1 197 ? 20.576 -8.729 34.349 1.00 37.35 197 LEU A N 1
ATOM 1509 C CA . LEU A 1 197 ? 21.763 -8.361 35.098 1.00 40.75 197 LEU A CA 1
ATOM 1510 C C . LEU A 1 197 ? 22.971 -9.022 34.447 1.00 40.58 197 LEU A C 1
ATOM 1511 O O . LEU A 1 197 ? 23.025 -10.243 34.334 1.00 40.88 197 LEU A O 1
ATOM 1516 N N . ILE A 1 198 ? 23.934 -8.211 34.026 1.00 41.82 198 ILE A N 1
ATOM 1517 C CA . ILE A 1 198 ? 25.142 -8.710 33.377 1.00 44.87 198 ILE A CA 1
ATOM 1518 C C . ILE A 1 198 ? 26.379 -8.380 34.213 1.00 47.18 198 ILE A C 1
ATOM 1519 O O . ILE A 1 198 ? 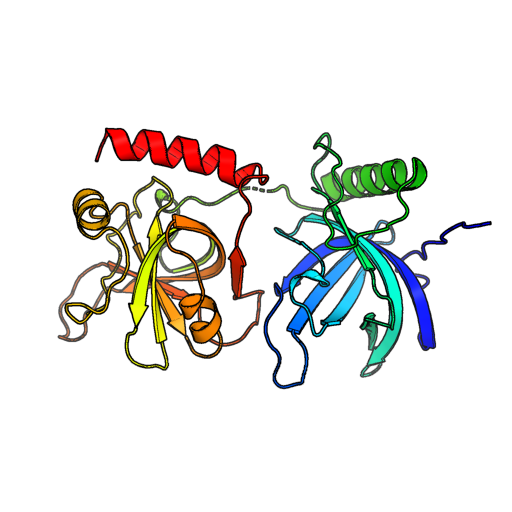26.352 -7.451 35.027 1.00 47.05 198 ILE A O 1
ATOM 1524 N N . GLN A 1 199 ? 27.453 -9.146 34.019 1.00 48.21 199 GLN A N 1
ATOM 1525 C CA . GLN A 1 199 ? 28.698 -8.885 34.728 1.00 51.32 199 GLN A CA 1
ATOM 1526 C C . GLN A 1 199 ? 29.409 -7.754 33.997 1.00 52.87 199 GLN A C 1
ATOM 1527 O O . GLN A 1 199 ? 28.994 -7.347 32.910 1.00 52.56 199 GLN A O 1
ATOM 1533 N N . ASP A 1 200 ? 30.492 -7.268 34.590 1.00 54.69 200 ASP A N 1
ATOM 1534 C CA . ASP A 1 200 ? 31.254 -6.164 34.018 1.00 55.76 200 ASP A CA 1
ATOM 1535 C C . ASP A 1 200 ? 31.695 -6.326 32.555 1.00 54.99 200 ASP A C 1
ATOM 1536 O O . ASP A 1 200 ? 30.956 -5.983 31.624 1.00 56.04 200 ASP A O 1
ATOM 1541 N N . LEU A 1 201 ? 32.905 -6.850 32.378 1.00 52.86 201 LEU A N 1
ATOM 1542 C CA . LEU A 1 201 ? 33.542 -7.051 31.074 1.00 50.95 201 LEU A CA 1
ATOM 1543 C C . LEU A 1 201 ? 32.898 -8.074 30.125 1.00 47.78 201 LEU A C 1
ATOM 1544 O O . LEU A 1 201 ? 33.385 -8.280 29.011 1.00 47.60 201 LEU A O 1
ATOM 1549 N N . VAL A 1 202 ? 31.803 -8.698 30.550 1.00 44.84 202 VAL A N 1
ATOM 1550 C CA . VAL A 1 202 ? 31.133 -9.719 29.742 1.00 40.77 202 VAL A CA 1
ATOM 1551 C C . VAL A 1 202 ? 30.468 -9.216 28.451 1.00 39.01 202 VAL A C 1
ATOM 1552 O O . VAL A 1 202 ? 30.510 -9.888 27.419 1.00 37.62 202 VAL A O 1
ATOM 1556 N N . LEU A 1 203 ? 29.853 -8.043 28.509 1.00 37.28 203 LEU A N 1
ATOM 1557 C CA . LEU A 1 203 ? 29.172 -7.495 27.334 1.00 37.26 203 LEU A CA 1
ATOM 1558 C C . LEU A 1 203 ? 30.127 -7.080 26.219 1.00 36.38 203 LEU A C 1
ATOM 1559 O O . LEU A 1 203 ? 31.008 -6.255 26.438 1.00 37.78 203 LEU A O 1
ATOM 1564 N N . GLU A 1 204 ? 29.965 -7.652 25.028 1.00 35.95 204 GLU A N 1
ATOM 1565 C CA . GLU A 1 204 ? 30.811 -7.264 23.904 1.00 38.32 204 GLU A CA 1
ATOM 1566 C C . GLU A 1 204 ? 30.001 -6.394 22.943 1.00 38.57 204 GLU A C 1
ATOM 1567 O O . GLU A 1 204 ? 28.847 -6.701 22.627 1.00 36.99 204 GLU A O 1
ATOM 1573 N N . GLY A 1 205 ? 30.619 -5.301 22.503 1.00 39.17 205 GLY A N 1
ATOM 1574 C CA . GLY A 1 205 ? 29.975 -4.360 21.597 1.00 38.83 205 GLY A CA 1
ATOM 1575 C C . GLY A 1 205 ? 30.335 -2.944 22.010 1.00 39.02 205 GLY A C 1
ATOM 1576 O O . GLY A 1 205 ? 31.054 -2.749 22.988 1.00 39.40 205 GLY A O 1
ATOM 1577 N N . ASP A 1 206 ? 29.827 -1.954 21.281 1.00 40.38 206 ASP A N 1
ATOM 1578 C CA . ASP A 1 206 ? 30.108 -0.541 21.561 1.00 40.03 206 ASP A CA 1
ATOM 1579 C C . ASP A 1 206 ? 29.279 -0.061 22.751 1.00 40.65 206 ASP A C 1
ATOM 1580 O O . ASP A 1 206 ? 28.166 0.453 22.584 1.00 39.80 206 ASP A O 1
ATOM 1585 N N . LEU A 1 207 ? 29.836 -0.216 23.948 1.00 40.27 207 LEU A N 1
ATOM 1586 C CA . LEU A 1 207 ? 29.162 0.172 25.181 1.00 41.25 207 LEU A CA 1
ATOM 1587 C C . LEU A 1 207 ? 28.626 1.598 25.196 1.00 40.40 207 LEU A C 1
ATOM 1588 O O . LEU A 1 207 ? 27.494 1.835 25.618 1.00 39.38 207 LEU A O 1
ATOM 1593 N N . SER A 1 208 ? 29.435 2.553 24.751 1.00 39.77 208 SER A N 1
ATOM 1594 C CA . SER A 1 208 ? 28.987 3.938 24.753 1.00 39.45 208 SER A CA 1
ATOM 1595 C C . SER A 1 208 ? 27.816 4.152 23.791 1.00 37.04 208 SER A C 1
ATOM 1596 O O . SER A 1 208 ? 26.903 4.923 24.087 1.00 37.97 208 SER A O 1
ATOM 1599 N N . HIS A 1 209 ? 27.836 3.475 22.649 1.00 35.19 209 HIS A N 1
ATOM 1600 C CA . HIS A 1 209 ? 26.736 3.601 21.697 1.00 35.11 209 HIS A CA 1
ATOM 1601 C C . HIS A 1 209 ? 25.472 3.057 22.372 1.00 33.90 209 HIS A C 1
ATOM 1602 O O . HIS A 1 209 ? 24.421 3.706 22.393 1.00 32.87 209 HIS A O 1
ATOM 1609 N N . ILE A 1 210 ? 25.587 1.862 22.940 1.00 33.13 210 ILE A N 1
ATOM 1610 C CA . ILE A 1 210 ? 24.459 1.242 23.620 1.00 31.93 210 ILE A CA 1
ATOM 1611 C C . ILE A 1 210 ? 23.909 2.170 24.698 1.00 32.85 210 ILE A C 1
ATOM 1612 O O . ILE A 1 210 ? 22.696 2.390 24.782 1.00 30.24 210 ILE A O 1
ATOM 1617 N N . HIS A 1 211 ? 24.801 2.731 25.508 1.00 34.31 211 HIS A N 1
ATOM 1618 C CA . HIS A 1 211 ? 24.389 3.645 26.567 1.00 37.60 211 HIS A CA 1
ATOM 1619 C C . HIS A 1 211 ? 23.646 4.869 26.031 1.00 36.88 211 HIS A C 1
ATOM 1620 O O . HIS A 1 211 ? 22.606 5.266 26.570 1.00 36.71 211 HIS A O 1
ATOM 1627 N N . ARG A 1 212 ? 24.185 5.473 24.979 1.00 36.01 212 ARG A N 1
ATOM 1628 C CA . ARG A 1 212 ? 23.558 6.647 24.385 1.00 35.69 212 ARG A CA 1
ATOM 1629 C C . ARG A 1 212 ? 22.160 6.352 23.841 1.00 33.36 212 ARG A C 1
ATOM 1630 O O . ARG A 1 212 ? 21.272 7.207 23.891 1.00 31.84 212 ARG A O 1
ATOM 1638 N N . LEU A 1 213 ? 21.960 5.141 23.338 1.00 30.44 213 LEU A N 1
ATOM 1639 C CA . LEU A 1 213 ? 20.667 4.767 22.774 1.00 30.24 213 LEU A CA 1
ATOM 1640 C C . LEU A 1 213 ? 19.576 4.581 23.825 1.00 29.43 213 LEU A C 1
ATOM 1641 O O . LEU A 1 213 ? 18.387 4.680 23.527 1.00 26.78 213 LEU A O 1
ATOM 1646 N N . GLN A 1 214 ? 19.984 4.312 25.060 1.00 29.10 214 GLN A N 1
ATOM 1647 C CA . GLN A 1 214 ? 19.028 4.118 26.126 1.00 28.15 214 GLN A CA 1
ATOM 1648 C C . GLN A 1 214 ? 17.963 3.082 25.774 1.00 25.30 214 GLN A C 1
ATOM 1649 O O . GLN A 1 214 ? 18.287 1.976 25.335 1.00 23.10 214 GLN A O 1
ATOM 1655 N N . ASN A 1 215 ? 16.697 3.455 25.939 1.00 22.18 215 ASN A N 1
ATOM 1656 C CA . ASN A 1 215 ? 15.614 2.507 25.707 1.00 23.08 215 ASN A CA 1
ATOM 1657 C C . ASN A 1 215 ? 15.293 2.186 24.249 1.00 22.13 215 ASN A C 1
ATOM 1658 O O . ASN A 1 215 ? 14.312 1.489 23.955 1.00 22.52 215 ASN A O 1
ATOM 1663 N N . LEU A 1 216 ? 16.125 2.695 23.343 1.00 23.17 216 LEU A N 1
ATOM 1664 C CA . LEU A 1 216 ? 15.983 2.344 21.926 1.00 21.58 216 LEU A CA 1
ATOM 1665 C C . LEU A 1 216 ? 16.452 0.886 21.817 1.00 22.11 216 LEU A C 1
ATOM 1666 O O . LEU A 1 216 ? 15.988 0.147 20.952 1.00 23.77 216 LEU A O 1
ATOM 1671 N N . THR A 1 217 ? 17.364 0.446 22.693 1.00 21.28 217 THR A N 1
ATOM 1672 C CA . THR A 1 217 ? 17.772 -0.956 22.621 1.00 20.06 217 THR A CA 1
ATOM 1673 C C . THR A 1 217 ? 16.883 -1.797 23.544 1.00 19.63 217 THR A C 1
ATOM 1674 O O . THR A 1 217 ? 16.282 -1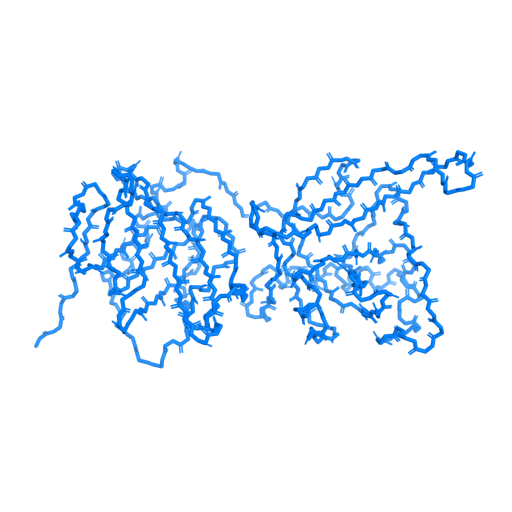.280 24.499 1.00 19.60 217 THR A O 1
ATOM 1678 N N . ILE A 1 218 ? 16.770 -3.084 23.233 1.00 18.55 218 ILE A N 1
ATOM 1679 C CA . ILE A 1 218 ? 16.027 -4.010 24.077 1.00 17.73 218 ILE A CA 1
ATOM 1680 C C . ILE A 1 218 ? 16.972 -5.164 24.374 1.00 18.49 218 ILE A C 1
ATOM 1681 O O . ILE A 1 218 ? 17.957 -5.380 23.658 1.00 17.47 218 ILE A O 1
ATOM 1686 N N . ASP A 1 219 ? 16.668 -5.874 25.452 1.00 16.70 219 ASP A N 1
ATOM 1687 C CA . ASP A 1 219 ? 17.422 -7.048 25.865 1.00 18.62 219 ASP A CA 1
ATOM 1688 C C . ASP A 1 219 ? 16.618 -8.270 25.477 1.00 17.30 219 ASP A C 1
ATOM 1689 O O . ASP A 1 219 ? 15.433 -8.374 25.839 1.00 18.25 219 ASP A O 1
ATOM 1694 N N . ILE A 1 220 ? 17.245 -9.193 24.748 1.00 15.65 220 ILE A N 1
ATOM 1695 C CA . ILE A 1 220 ? 16.599 -10.431 24.367 1.00 17.41 220 ILE A CA 1
ATOM 1696 C C . ILE A 1 220 ? 17.395 -11.580 24.999 1.00 18.68 220 ILE A C 1
ATOM 1697 O O . ILE A 1 220 ? 18.600 -11.668 24.845 1.00 19.14 220 ILE A O 1
ATOM 1702 N N . LEU A 1 221 ? 16.707 -12.446 25.715 1.00 18.97 221 LEU A N 1
ATOM 1703 C CA . LEU A 1 221 ? 17.374 -13.589 26.309 1.00 21.88 221 LEU A CA 1
ATOM 1704 C C . LEU A 1 221 ? 17.000 -14.806 25.475 1.00 21.68 221 LEU A C 1
ATOM 1705 O O . LEU A 1 221 ? 15.823 -15.077 25.285 1.00 21.02 221 LEU A O 1
ATOM 1710 N N . VAL A 1 222 ? 17.992 -15.519 24.944 1.00 21.94 222 VAL A N 1
ATOM 1711 C CA . VAL A 1 222 ? 17.720 -16.715 24.155 1.00 23.40 222 VAL A CA 1
ATOM 1712 C C . VAL A 1 222 ? 18.125 -17.910 25.017 1.00 24.41 222 VAL A C 1
ATOM 1713 O O . VAL A 1 222 ? 19.050 -17.803 25.829 1.00 24.78 222 VAL A O 1
ATOM 1717 N N . TYR A 1 223 ? 17.454 -19.042 24.835 1.00 26.24 223 TYR A N 1
ATOM 1718 C CA . TYR A 1 223 ? 17.745 -20.209 25.663 1.00 25.12 223 TYR A CA 1
ATOM 1719 C C . TYR A 1 223 ? 18.121 -21.499 24.964 1.00 25.63 223 TYR A C 1
ATOM 1720 O O . TYR A 1 223 ? 17.881 -21.694 23.782 1.00 23.47 223 TYR A O 1
ATOM 1729 N N . ASP A 1 224 ? 18.726 -22.388 25.745 1.00 26.42 224 ASP A N 1
ATOM 1730 C CA . ASP A 1 224 ? 19.071 -23.708 25.269 1.00 26.66 224 ASP A CA 1
ATOM 1731 C C . ASP A 1 224 ? 19.803 -23.776 23.934 1.00 25.23 224 ASP A C 1
ATOM 1732 O O . ASP A 1 224 ? 20.907 -23.254 23.794 1.00 25.18 224 ASP A O 1
ATOM 1737 N N . ASN A 1 225 ? 19.182 -24.420 22.959 1.00 24.08 225 ASN A N 1
ATOM 1738 C CA . ASN A 1 225 ? 19.795 -24.592 21.652 1.00 27.24 225 ASN A CA 1
ATOM 1739 C C . ASN A 1 225 ? 20.111 -23.291 20.943 1.00 26.88 225 ASN A C 1
ATOM 1740 O O . ASN A 1 225 ? 20.950 -23.273 20.047 1.00 25.90 225 ASN A O 1
ATOM 1745 N N . HIS A 1 226 ? 19.436 -22.209 21.328 1.00 25.93 226 HIS A N 1
ATOM 1746 C CA . HIS A 1 226 ? 19.672 -20.922 20.672 1.00 25.70 226 HIS A CA 1
ATOM 1747 C C . HIS A 1 226 ? 20.974 -20.269 21.114 1.00 26.03 226 HIS A C 1
ATOM 1748 O O . HIS A 1 226 ? 21.500 -19.385 20.427 1.00 27.71 226 HIS A O 1
ATOM 1755 N N . VAL A 1 227 ? 21.511 -20.710 22.248 1.00 24.79 227 VAL A N 1
ATOM 1756 C CA . VAL A 1 227 ? 22.744 -20.119 22.761 1.00 27.07 227 VAL A CA 1
ATOM 1757 C C . VAL A 1 227 ? 24.002 -20.206 21.873 1.00 29.06 227 VAL A C 1
ATOM 1758 O O . VAL A 1 227 ? 24.709 -19.209 21.690 1.00 28.46 227 VAL A O 1
ATOM 1762 N N . HIS A 1 228 ? 24.308 -21.373 21.318 1.00 31.69 228 HIS A N 1
ATOM 1763 C CA . HIS A 1 228 ? 25.529 -21.426 20.520 1.00 32.77 228 HIS A CA 1
ATOM 1764 C C . HIS A 1 228 ? 25.400 -20.568 19.268 1.00 32.24 228 HIS A C 1
ATOM 1765 O O . HIS A 1 228 ? 26.377 -19.979 18.811 1.00 31.62 228 HIS A O 1
ATOM 1772 N N . VAL A 1 229 ? 24.190 -20.480 18.730 1.00 31.09 229 VAL A N 1
ATOM 1773 C CA . VAL A 1 229 ? 23.964 -19.649 17.557 1.00 30.97 229 VAL A CA 1
ATOM 1774 C C . VAL A 1 229 ? 24.180 -18.190 17.957 1.00 28.90 229 VAL A C 1
ATOM 1775 O O . VAL A 1 229 ? 24.900 -17.447 17.282 1.00 30.33 229 VAL A O 1
ATOM 1779 N N . ALA A 1 230 ? 23.559 -17.784 19.058 1.00 28.10 230 ALA A N 1
ATOM 1780 C CA . ALA A 1 230 ? 23.695 -16.412 19.541 1.00 27.16 230 ALA A CA 1
ATOM 1781 C C . ALA A 1 230 ? 25.158 -16.069 19.818 1.00 28.20 230 ALA A C 1
ATOM 1782 O O . ALA A 1 230 ? 25.648 -14.991 19.467 1.00 26.99 230 ALA A O 1
ATOM 1784 N N . ARG A 1 231 ? 25.863 -17.000 20.449 1.00 28.30 231 ARG A N 1
ATOM 1785 C CA . ARG A 1 231 ? 27.262 -16.793 20.777 1.00 29.13 231 ARG A CA 1
ATOM 1786 C C . ARG A 1 231 ? 28.135 -16.514 19.548 1.00 28.48 231 ARG A C 1
ATOM 1787 O O . ARG A 1 231 ? 29.162 -15.834 19.645 1.00 29.01 231 ARG A O 1
ATOM 1795 N N . SER A 1 232 ? 27.724 -17.033 18.403 1.00 27.92 232 SER A N 1
ATOM 1796 C CA . SER A 1 232 ? 28.480 -16.873 17.167 1.00 30.41 232 SER A CA 1
ATOM 1797 C C . SER A 1 232 ? 28.181 -15.617 16.349 1.00 30.89 232 SER A C 1
ATOM 1798 O O . SER A 1 232 ? 28.917 -15.301 15.408 1.00 30.70 232 SER A O 1
ATOM 1801 N N . LEU A 1 233 ? 27.120 -14.897 16.696 1.00 28.92 233 LEU A N 1
ATOM 1802 C CA . LEU A 1 233 ? 26.753 -13.720 15.913 1.00 28.81 233 LEU A CA 1
ATOM 1803 C C . LEU A 1 233 ? 27.762 -12.590 15.960 1.00 27.45 233 LEU A C 1
ATOM 1804 O O . LEU A 1 233 ? 28.421 -12.363 16.973 1.00 29.42 233 LEU A O 1
ATOM 1809 N N . LYS A 1 234 ? 27.881 -11.886 14.839 1.00 27.49 234 LYS A N 1
ATOM 1810 C CA . LYS A 1 234 ? 28.802 -10.772 14.734 1.00 26.13 234 LYS A CA 1
ATOM 1811 C C . LYS A 1 234 ? 28.079 -9.483 15.119 1.00 25.76 234 LYS A C 1
ATOM 1812 O O . LYS A 1 234 ? 27.032 -9.170 14.560 1.00 23.90 234 LYS A O 1
ATOM 1818 N N . VAL A 1 235 ? 28.623 -8.750 16.083 1.00 25.20 235 VAL A N 1
ATOM 1819 C CA . VAL A 1 235 ? 28.006 -7.497 16.498 1.00 26.19 235 VAL A CA 1
ATOM 1820 C C . VAL A 1 235 ? 27.960 -6.555 15.296 1.00 26.36 235 VAL A C 1
ATOM 1821 O O . VAL A 1 235 ? 28.924 -6.452 14.542 1.00 26.05 235 VAL A O 1
ATOM 1825 N N . GLY A 1 236 ? 26.831 -5.882 15.117 1.00 24.89 236 GLY A N 1
ATOM 1826 C CA . GLY A 1 236 ? 26.682 -4.958 14.006 1.00 23.59 236 GLY A CA 1
ATOM 1827 C C . GLY A 1 236 ? 25.916 -5.574 12.842 1.00 23.34 236 GLY A C 1
ATOM 1828 O O . GLY A 1 236 ? 25.470 -4.861 11.939 1.00 22.90 236 GLY A O 1
ATOM 1829 N N . SER A 1 237 ? 25.775 -6.897 12.847 1.00 22.36 237 SER A N 1
ATOM 1830 C CA . SER A 1 237 ? 25.053 -7.576 11.775 1.00 23.56 237 SER A CA 1
ATOM 1831 C C . SER A 1 237 ? 23.541 -7.393 11.910 1.00 21.70 237 SER A C 1
ATOM 1832 O O . SER A 1 237 ? 23.040 -6.948 12.942 1.00 22.54 237 SER A O 1
ATOM 1835 N N . PHE A 1 238 ? 22.820 -7.727 10.853 1.00 21.12 238 PHE A N 1
ATOM 1836 C CA . PHE A 1 238 ? 21.381 -7.582 10.855 1.00 20.06 238 PHE A CA 1
ATOM 1837 C C . PHE A 1 238 ? 20.774 -8.945 10.996 1.00 19.85 238 PHE A C 1
ATOM 1838 O O . PHE A 1 238 ? 21.231 -9.922 10.392 1.00 20.98 238 PHE A O 1
ATOM 1846 N N . LEU A 1 239 ? 19.732 -9.010 11.801 1.00 19.58 239 LEU A N 1
ATOM 1847 C CA . LEU A 1 239 ? 19.095 -10.282 12.095 1.00 17.94 239 LEU A CA 1
ATOM 1848 C C . LEU A 1 239 ? 17.592 -10.311 11.938 1.00 19.60 239 LEU A C 1
ATOM 1849 O O . LEU A 1 239 ? 16.925 -9.270 11.963 1.00 20.25 239 LEU A O 1
ATOM 1854 N N . ARG A 1 240 ? 17.065 -11.519 11.764 1.00 19.17 240 ARG A N 1
ATOM 1855 C CA . ARG A 1 240 ? 15.627 -11.701 11.831 1.00 18.16 240 ARG A CA 1
ATOM 1856 C C . ARG A 1 240 ? 15.527 -12.766 12.929 1.00 19.94 240 ARG A C 1
ATOM 1857 O O . ARG A 1 240 ? 16.152 -13.839 12.862 1.00 19.33 240 ARG A O 1
ATOM 1865 N N . ILE A 1 241 ? 14.804 -12.430 13.992 1.00 19.29 241 ILE A N 1
ATOM 1866 C CA . ILE A 1 241 ? 14.633 -13.342 15.119 1.00 19.99 241 ILE A CA 1
ATOM 1867 C C . I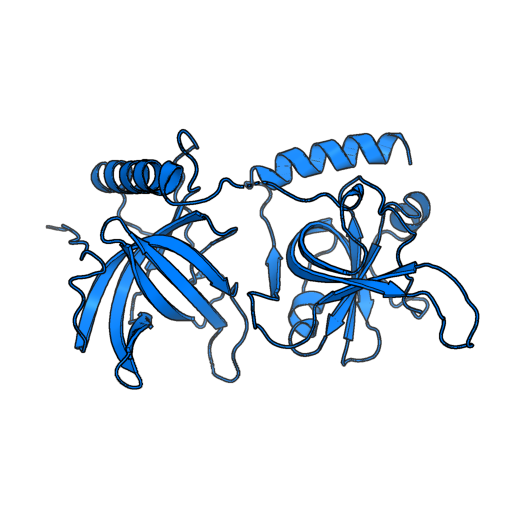LE A 1 241 ? 13.183 -13.773 15.028 1.00 20.05 241 ILE A C 1
ATOM 1868 O O . ILE A 1 241 ? 12.267 -12.975 15.209 1.00 21.51 241 ILE A O 1
ATOM 1873 N N . TYR A 1 242 ? 12.985 -15.043 14.698 1.00 17.92 242 TYR A N 1
ATOM 1874 C CA . TYR A 1 242 ? 11.658 -15.590 14.495 1.00 18.60 242 TYR A CA 1
ATOM 1875 C C . TYR A 1 242 ? 10.977 -16.075 15.754 1.00 18.59 242 TYR A C 1
ATOM 1876 O O . TYR A 1 242 ? 11.584 -16.770 16.582 1.00 19.41 242 TYR A O 1
ATOM 1885 N N . SER A 1 243 ? 9.704 -15.715 15.864 1.00 19.04 243 SER A N 1
ATOM 1886 C CA . SER A 1 243 ? 8.871 -16.130 16.985 1.00 20.29 243 SER A CA 1
ATOM 1887 C C . SER A 1 243 ? 9.447 -15.700 18.341 1.00 18.44 243 SER A C 1
ATOM 1888 O O . SER A 1 243 ? 9.479 -16.469 19.321 1.00 18.12 243 SER A O 1
ATOM 1891 N N . LEU A 1 244 ? 9.922 -14.461 18.370 1.00 18.59 244 LEU A N 1
ATOM 1892 C CA . LEU A 1 244 ? 10.427 -13.863 19.600 1.00 17.16 244 LEU A CA 1
ATOM 1893 C C . LEU A 1 244 ? 9.155 -13.691 20.432 1.00 18.96 244 LEU A C 1
ATOM 1894 O O . LEU A 1 244 ? 8.061 -13.463 19.886 1.00 16.80 244 LEU A O 1
ATOM 1899 N N . HIS A 1 245 ? 9.281 -13.801 21.753 1.00 19.55 245 HIS A N 1
ATOM 1900 C CA . HIS A 1 245 ? 8.104 -13.714 22.605 1.00 19.01 245 HIS A CA 1
ATOM 1901 C C . HIS A 1 245 ? 8.177 -12.537 23.565 1.00 20.62 245 HIS A C 1
ATOM 1902 O O . HIS A 1 245 ? 9.168 -12.368 24.265 1.00 19.88 245 HIS A O 1
ATOM 1909 N N . THR A 1 246 ? 7.133 -11.717 23.576 1.00 21.56 246 THR A N 1
ATOM 1910 C CA . THR A 1 246 ? 7.104 -10.586 24.502 1.00 22.59 246 THR A CA 1
ATOM 1911 C C . THR A 1 246 ? 6.270 -10.994 25.706 1.00 22.12 246 THR A C 1
ATOM 1912 O O . THR A 1 246 ? 5.309 -11.766 25.594 1.00 21.39 246 THR A O 1
ATOM 1916 N N . LYS A 1 247 ? 6.644 -10.476 26.869 1.00 22.25 247 LYS A N 1
ATOM 1917 C CA . LYS A 1 247 ? 5.893 -10.765 28.071 1.00 24.57 247 LYS A CA 1
ATOM 1918 C C . LYS A 1 247 ? 5.968 -9.536 28.954 1.00 22.82 247 LYS A C 1
ATOM 1919 O O . LYS A 1 247 ? 7.049 -9.099 29.323 1.00 23.08 247 LYS A O 1
ATOM 1925 N N .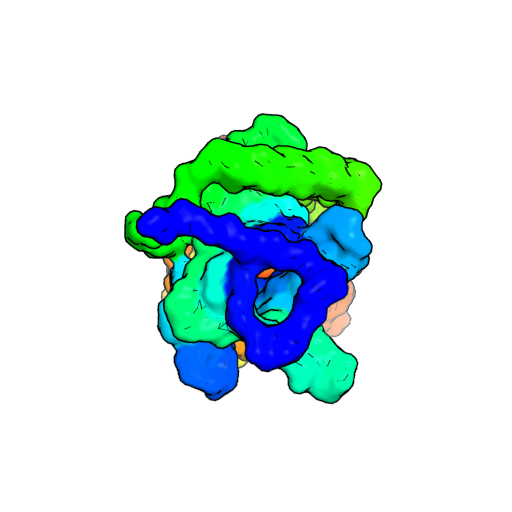 LEU A 1 248 ? 4.821 -8.962 29.271 1.00 24.47 248 LEU A N 1
ATOM 1926 C CA . LEU A 1 248 ? 4.809 -7.791 30.150 1.00 23.91 248 LEU A CA 1
ATOM 1927 C C . LEU A 1 248 ? 4.968 -8.329 31.559 1.00 24.93 248 LEU A C 1
ATOM 1928 O O . LEU A 1 248 ? 4.242 -9.247 31.950 1.00 27.85 248 LEU A O 1
ATOM 1933 N N . GLN A 1 249 ? 5.922 -7.791 32.314 1.00 20.92 249 GLN A N 1
ATOM 1934 C CA . GLN A 1 249 ? 6.136 -8.216 33.706 1.00 24.58 249 GLN A CA 1
ATOM 1935 C C . GLN A 1 249 ? 5.573 -7.084 34.586 1.00 23.13 249 GLN A C 1
ATOM 1936 O O . GLN A 1 249 ? 5.864 -5.919 34.346 1.00 21.88 249 GLN A O 1
ATOM 1942 N N . SER A 1 250 ? 4.747 -7.414 35.573 1.00 22.56 250 SER A N 1
ATOM 1943 C CA . SER A 1 250 ? 4.194 -6.372 36.425 1.00 22.97 250 SER A CA 1
ATOM 1944 C C . SER A 1 250 ? 4.576 -6.565 37.891 1.00 23.07 250 SER A C 1
ATOM 1945 O O . SER A 1 250 ? 4.149 -5.801 38.739 1.00 23.66 250 SER A O 1
ATOM 1948 N N . MET A 1 251 ? 5.382 -7.582 38.177 1.00 24.97 251 MET A N 1
ATOM 1949 C CA . MET A 1 251 ? 5.825 -7.862 39.549 1.00 27.15 251 MET A CA 1
ATOM 1950 C C . MET A 1 251 ? 7.275 -8.310 39.450 1.00 28.52 251 MET A C 1
ATOM 1951 O O . MET A 1 251 ? 7.553 -9.307 38.776 1.00 28.78 251 MET A O 1
ATOM 1956 N N . ASN A 1 252 ? 8.210 -7.597 40.090 1.00 26.28 252 ASN A N 1
ATOM 1957 C CA . ASN A 1 252 ? 9.610 -8.006 39.993 1.00 26.63 252 ASN A CA 1
ATOM 1958 C C . ASN A 1 252 ? 9.957 -9.105 41.002 1.00 27.08 252 ASN A C 1
ATOM 1959 O O . ASN A 1 252 ? 9.105 -9.521 41.787 1.00 27.13 252 ASN A O 1
ATOM 1964 N N . SER A 1 253 ? 11.199 -9.580 40.961 1.00 29.67 253 SER A N 1
ATOM 1965 C CA . SER A 1 253 ? 11.650 -10.654 41.847 1.00 31.58 253 SER A CA 1
ATOM 1966 C C . SER A 1 253 ? 11.588 -10.318 43.326 1.00 32.60 253 SER A C 1
ATOM 1967 O O . SER A 1 253 ? 11.631 -11.215 44.172 1.00 32.85 253 SER A O 1
ATOM 1970 N N . GLU A 1 254 ? 11.496 -9.029 43.644 1.00 30.43 254 GLU A N 1
ATOM 1971 C CA . GLU A 1 254 ? 11.435 -8.609 45.038 1.00 28.80 254 GLU A CA 1
ATOM 1972 C C . GLU A 1 254 ? 10.000 -8.301 45.434 1.00 27.91 254 GLU A C 1
ATOM 1973 O O . GLU A 1 254 ? 9.736 -7.651 46.449 1.00 28.43 254 GLU A O 1
ATOM 1979 N N . ASN A 1 255 ? 9.071 -8.789 44.618 1.00 27.48 255 ASN A N 1
ATOM 1980 C CA . ASN A 1 255 ? 7.642 -8.602 44.842 1.00 26.77 255 ASN A CA 1
ATOM 1981 C C . ASN A 1 255 ? 7.147 -7.152 44.841 1.00 25.24 255 ASN A C 1
ATOM 1982 O O . ASN A 1 255 ? 6.212 -6.803 45.573 1.00 25.38 255 ASN A O 1
ATOM 1987 N N . GLN A 1 256 ? 7.778 -6.306 44.027 1.00 20.28 256 GLN A N 1
ATOM 1988 C CA . GLN A 1 256 ? 7.363 -4.922 43.906 1.00 19.85 256 GLN A CA 1
ATOM 1989 C C . GLN A 1 256 ? 6.605 -4.798 42.601 1.00 19.21 256 GLN A C 1
ATOM 1990 O O . GLN A 1 256 ? 6.937 -5.474 41.627 1.00 20.63 256 GLN A O 1
ATOM 1996 N N . THR A 1 257 ? 5.600 -3.931 42.584 1.00 18.72 257 THR A N 1
ATOM 1997 C CA . THR A 1 257 ? 4.802 -3.725 41.376 1.00 19.54 257 THR A CA 1
ATOM 1998 C C . THR A 1 257 ? 5.535 -2.793 40.406 1.00 19.49 257 THR A C 1
ATOM 1999 O O . THR A 1 257 ? 6.095 -1.763 40.803 1.00 19.14 257 THR A O 1
ATOM 2003 N N . MET A 1 258 ? 5.562 -3.158 39.129 1.00 19.46 258 MET A N 1
ATOM 2004 C CA . MET A 1 258 ? 6.219 -2.304 38.143 1.00 21.21 258 MET A CA 1
ATOM 2005 C C . MET A 1 258 ? 5.784 -2.729 36.742 1.00 20.25 258 MET A C 1
ATOM 2006 O O . MET A 1 258 ? 4.832 -3.514 36.599 1.00 19.96 258 MET A O 1
ATOM 2011 N N . LEU A 1 259 ? 6.446 -2.192 35.721 1.00 18.98 259 LEU A N 1
ATOM 2012 C CA . LEU A 1 259 ? 6.092 -2.556 34.347 1.00 18.92 259 LEU A CA 1
ATOM 2013 C C . LEU A 1 259 ? 7.334 -2.621 33.482 1.00 20.42 259 LEU A C 1
ATOM 2014 O O . LEU A 1 259 ? 8.067 -1.631 33.364 1.00 21.06 259 LEU A O 1
ATOM 2019 N N . SER A 1 260 ? 7.596 -3.786 32.909 1.00 20.56 260 SER A N 1
ATOM 2020 C CA . SER A 1 260 ? 8.714 -3.883 31.981 1.00 22.03 260 SER A CA 1
ATOM 2021 C C . SER A 1 260 ? 8.338 -4.933 30.954 1.00 22.76 260 SER A C 1
ATOM 2022 O O . SER A 1 260 ? 7.539 -5.835 31.214 1.00 22.85 260 SER A O 1
ATOM 2025 N N . LEU A 1 261 ? 8.897 -4.793 29.767 1.00 20.86 261 LEU A N 1
ATOM 2026 C CA . LEU A 1 261 ? 8.601 -5.753 28.718 1.00 20.05 261 LEU A CA 1
ATOM 2027 C C . LEU A 1 261 ? 9.800 -6.697 28.570 1.00 18.53 261 LEU A C 1
ATOM 2028 O O . LEU A 1 261 ? 10.920 -6.244 28.328 1.00 20.19 261 LEU A O 1
ATOM 2033 N N . GLU A 1 262 ? 9.558 -8.000 28.729 1.00 19.28 262 GLU A N 1
ATOM 2034 C CA . GLU A 1 262 ? 10.603 -9.014 28.572 1.00 17.21 262 GLU A CA 1
ATOM 2035 C C . GLU A 1 262 ? 10.549 -9.573 27.141 1.00 16.70 262 GLU A C 1
ATOM 2036 O O . GLU A 1 262 ? 9.486 -9.600 26.548 1.00 17.92 262 GLU A O 1
ATOM 2042 N N . PHE A 1 263 ? 11.687 -10.031 26.625 1.00 15.82 263 PHE A N 1
ATOM 2043 C CA . PHE A 1 263 ? 11.754 -10.623 25.277 1.00 16.04 263 PHE A CA 1
ATOM 2044 C C . PHE A 1 263 ? 12.512 -11.934 25.445 1.00 16.72 263 PHE A C 1
ATOM 2045 O O . PHE A 1 263 ? 13.657 -11.938 25.897 1.00 19.38 263 PHE A O 1
ATOM 2053 N N . HIS A 1 264 ? 11.860 -13.032 25.092 1.00 16.81 264 HIS A N 1
ATOM 2054 C CA . HIS A 1 264 ? 12.449 -14.358 25.228 1.00 19.05 264 HIS A CA 1
ATOM 2055 C C . HIS A 1 264 ? 12.410 -15.109 23.908 1.00 18.20 264 HIS A C 1
ATOM 2056 O O . HIS A 1 264 ? 11.409 -15.044 23.206 1.00 17.74 264 HIS A O 1
ATOM 2063 N N . LEU A 1 265 ? 13.490 -15.831 23.589 1.00 18.57 265 LEU A N 1
ATOM 2064 C CA . LEU A 1 265 ? 13.493 -16.684 22.411 1.00 18.91 265 LEU A CA 1
ATOM 2065 C C . LEU A 1 265 ? 13.628 -18.049 23.076 1.00 20.31 265 LEU A C 1
ATOM 2066 O O . LEU A 1 265 ? 14.730 -18.508 23.360 1.00 20.94 265 LEU A O 1
ATOM 2071 N N . HIS A 1 266 ? 12.490 -18.681 23.343 1.00 21.65 266 HIS A N 1
ATOM 2072 C CA . HIS A 1 266 ? 12.462 -19.959 24.050 1.00 23.25 266 HIS A CA 1
ATOM 2073 C C . HIS A 1 266 ? 13.112 -21.143 23.357 1.00 24.69 266 HIS A C 1
ATOM 2074 O O . HIS A 1 266 ? 13.150 -21.214 22.129 1.00 22.33 266 HIS A O 1
ATOM 2081 N N . GLY A 1 267 ? 13.622 -22.067 24.171 1.00 24.86 267 GLY A N 1
ATOM 2082 C CA . GLY A 1 267 ? 14.261 -23.263 23.646 1.00 25.46 267 GLY A CA 1
ATOM 2083 C C . GLY A 1 267 ? 13.341 -24.038 22.725 1.00 27.45 267 GLY A C 1
ATOM 2084 O O . GLY A 1 267 ? 12.112 -23.927 22.810 1.00 26.68 267 GLY A O 1
ATOM 2085 N N . GLY A 1 268 ? 13.928 -24.847 21.849 1.00 28.19 268 GLY A N 1
ATOM 2086 C CA . GLY A 1 268 ? 13.122 -25.605 20.915 1.00 28.61 268 GLY A CA 1
ATOM 2087 C C . GLY A 1 268 ? 13.052 -24.878 19.587 1.00 28.61 268 GLY A C 1
ATOM 2088 O O . GLY A 1 268 ? 13.561 -23.760 19.460 1.00 28.20 268 GLY A O 1
ATOM 2089 N N . THR A 1 269 ? 12.415 -25.503 18.602 1.00 28.75 269 THR A N 1
ATOM 2090 C CA . THR A 1 269 ? 12.306 -24.918 17.276 1.00 28.01 269 THR A CA 1
ATOM 2091 C C . THR A 1 269 ? 10.870 -24.812 16.794 1.00 26.82 269 THR A C 1
ATOM 2092 O O . THR A 1 269 ? 10.627 -24.463 15.642 1.00 26.31 269 THR A O 1
ATOM 2096 N N . SER A 1 270 ? 9.912 -25.116 17.669 1.00 26.93 270 SER A N 1
ATOM 2097 C CA . SER A 1 270 ? 8.501 -25.035 17.293 1.00 27.97 270 SER A CA 1
ATOM 2098 C C . SER A 1 270 ? 8.188 -23.637 16.784 1.00 27.32 270 SER A C 1
ATOM 2099 O O . SER A 1 270 ? 8.787 -22.660 17.240 1.00 26.78 270 SER A O 1
ATOM 2102 N N . TYR A 1 271 ? 7.257 -23.559 15.841 1.00 27.12 271 TYR A N 1
ATOM 2103 C CA . TYR A 1 271 ? 6.836 -22.301 15.236 1.00 29.81 271 TYR A CA 1
ATOM 2104 C C . TYR A 1 271 ? 7.929 -21.485 14.542 1.00 29.66 271 TYR A C 1
ATOM 2105 O O . TYR A 1 271 ? 7.744 -20.290 14.256 1.00 30.21 271 TYR A O 1
ATOM 2114 N N . GLY A 1 272 ? 9.064 -22.117 14.273 1.00 27.72 272 GLY A N 1
ATOM 2115 C CA . GLY A 1 272 ? 10.126 -21.411 13.582 1.00 26.81 272 GLY A CA 1
ATOM 2116 C C . GLY A 1 272 ? 11.067 -20.618 14.455 1.00 27.05 272 GLY A C 1
ATOM 2117 O O . GLY A 1 272 ? 11.897 -19.881 13.926 1.00 25.79 272 GLY A O 1
ATOM 2118 N N . ARG A 1 273 ? 10.944 -20.758 15.778 1.00 24.45 273 ARG A N 1
ATOM 2119 C CA . ARG A 1 273 ? 11.819 -20.052 16.703 1.00 25.63 273 ARG A CA 1
ATOM 2120 C C . ARG A 1 273 ? 13.263 -20.273 16.275 1.00 25.34 273 ARG A C 1
ATOM 2121 O O . ARG A 1 273 ? 13.717 -21.403 16.145 1.00 25.80 273 ARG A O 1
ATOM 2129 N N . GLY A 1 274 ? 13.977 -19.181 16.063 1.00 23.05 274 GLY A N 1
ATOM 2130 C CA . GLY A 1 274 ? 15.350 -19.289 15.623 1.00 22.01 274 GLY A CA 1
ATOM 2131 C C . GLY A 1 274 ? 15.803 -17.938 15.127 1.00 22.77 274 GLY A C 1
ATOM 2132 O O . GLY A 1 274 ? 15.043 -16.949 15.183 1.00 19.55 274 GLY A O 1
ATOM 2133 N N . ILE A 1 275 ? 17.022 -17.908 14.601 1.00 21.75 275 ILE A N 1
ATOM 2134 C CA . ILE A 1 275 ? 17.626 -16.677 14.127 1.00 21.22 275 ILE A CA 1
ATOM 2135 C C . ILE A 1 275 ? 18.317 -16.870 12.796 1.00 22.13 275 ILE A C 1
ATOM 2136 O O . ILE A 1 275 ? 19.041 -17.850 12.605 1.00 19.93 275 ILE A O 1
ATOM 2141 N N . ARG A 1 276 ? 18.108 -15.923 11.893 1.00 20.70 276 ARG A N 1
ATOM 2142 C CA . ARG A 1 276 ? 18.794 -15.950 10.613 1.00 22.37 276 ARG A CA 1
ATOM 2143 C C . ARG A 1 276 ? 19.409 -14.574 10.394 1.00 22.58 276 ARG A C 1
ATOM 2144 O O . ARG A 1 276 ? 18.753 -13.555 10.598 1.00 23.02 276 ARG A O 1
ATOM 2152 N N . VAL A 1 277 ? 20.678 -14.558 9.999 1.00 21.05 277 VAL A N 1
ATOM 2153 C CA . VAL A 1 277 ? 21.389 -13.317 9.726 1.00 21.88 277 VAL A CA 1
ATOM 2154 C C . VAL A 1 277 ? 20.935 -12.805 8.364 1.00 23.27 277 VAL A C 1
A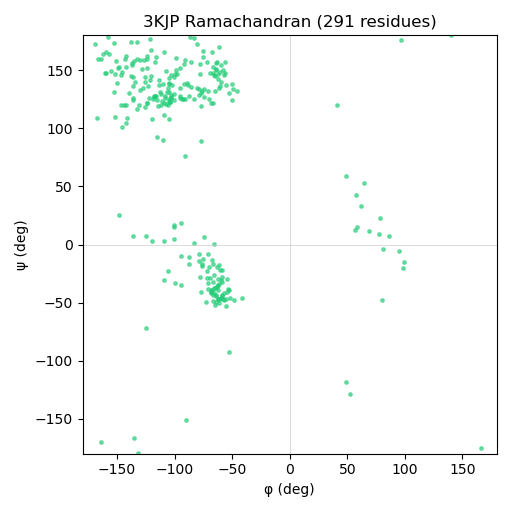TOM 2155 O O . VAL A 1 277 ? 20.907 -13.554 7.387 1.00 24.41 277 VAL A O 1
ATOM 2159 N N . LEU A 1 278 ? 20.561 -11.536 8.309 1.00 22.08 278 LEU A N 1
ATOM 2160 C CA . LEU A 1 278 ? 20.102 -10.930 7.061 1.00 22.93 278 LEU A CA 1
ATOM 2161 C C . LEU A 1 278 ? 21.258 -10.226 6.374 1.00 24.01 278 LEU A C 1
ATOM 2162 O O . LEU A 1 278 ? 21.944 -9.407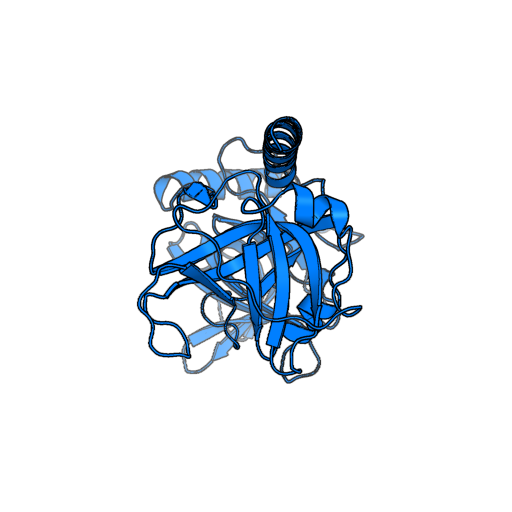 6.979 1.00 23.94 278 LEU A O 1
ATOM 2167 N N . PRO A 1 279 ? 21.492 -10.540 5.096 1.00 26.18 279 PRO A N 1
ATOM 2168 C CA . PRO A 1 279 ? 22.590 -9.886 4.386 1.00 28.58 279 PRO A CA 1
ATOM 2169 C C . PRO A 1 279 ? 22.209 -8.459 4.029 1.00 28.49 279 PRO A C 1
ATOM 2170 O O . PRO A 1 279 ? 21.038 -8.110 4.014 1.00 26.86 279 PRO A O 1
ATOM 2174 N N . GLU A 1 280 ? 23.198 -7.635 3.730 1.00 31.35 280 GLU A N 1
ATOM 2175 C CA . GLU A 1 280 ? 22.907 -6.259 3.375 1.00 34.59 280 GLU A CA 1
ATOM 2176 C C . GLU A 1 280 ? 22.248 -6.151 1.999 1.00 34.90 280 GLU A C 1
ATOM 2177 O O . GLU A 1 280 ? 21.767 -5.090 1.613 1.00 36.23 280 GLU A O 1
ATOM 2183 N N . SER A 1 281 ? 22.199 -7.267 1.277 1.00 36.09 281 SER A N 1
ATOM 2184 C CA . SER A 1 281 ? 21.562 -7.299 -0.037 1.00 36.41 281 SER A CA 1
ATOM 2185 C C . SER A 1 281 ? 20.050 -7.485 0.131 1.00 37.58 281 SER A C 1
ATOM 2186 O O . SER A 1 281 ? 19.311 -7.574 -0.853 1.00 38.86 281 SER A O 1
ATOM 2189 N N . ASN A 1 282 ? 19.599 -7.552 1.382 1.00 35.92 282 ASN A N 1
ATOM 2190 C CA . ASN A 1 282 ? 18.179 -7.721 1.690 1.00 34.31 282 ASN A CA 1
ATOM 2191 C C . ASN A 1 282 ? 17.461 -6.365 1.752 1.00 32.64 282 ASN A C 1
ATOM 2192 O O . ASN A 1 282 ? 17.890 -5.447 2.457 1.00 31.31 282 ASN A O 1
ATOM 2197 N N . SER A 1 283 ? 16.359 -6.241 1.018 1.00 32.05 283 SER A N 1
ATOM 2198 C CA . SER A 1 283 ? 15.610 -4.987 0.975 1.00 32.08 283 SER A CA 1
ATOM 2199 C C . SER A 1 283 ? 15.086 -4.518 2.332 1.00 29.78 283 SER A C 1
ATOM 2200 O O . SER A 1 283 ? 14.953 -3.317 2.574 1.00 29.00 283 SER A O 1
ATOM 2203 N N . ASP A 1 284 ? 14.787 -5.461 3.215 1.00 27.68 284 ASP A N 1
ATOM 2204 C CA . ASP A 1 284 ? 14.292 -5.107 4.543 1.00 25.46 284 ASP A CA 1
ATOM 2205 C C . ASP A 1 284 ? 15.405 -4.456 5.359 1.00 25.51 284 ASP A C 1
ATOM 2206 O O . ASP A 1 284 ? 15.153 -3.630 6.248 1.00 23.93 284 ASP A O 1
ATOM 2211 N N . VAL A 1 285 ? 16.642 -4.832 5.054 1.00 24.25 285 VAL A N 1
ATOM 2212 C CA . VAL A 1 285 ? 17.788 -4.257 5.736 1.00 24.79 285 VAL A CA 1
ATOM 2213 C C . VAL A 1 285 ? 17.929 -2.806 5.257 1.00 25.57 285 VAL A C 1
ATOM 2214 O O . VAL A 1 285 ? 18.233 -1.920 6.046 1.00 23.60 285 VAL A O 1
ATOM 2218 N N . ASP A 1 286 ? 17.678 -2.545 3.972 1.00 27.20 286 ASP A N 1
ATOM 2219 C CA . ASP A 1 286 ? 17.798 -1.172 3.479 1.00 29.12 286 ASP A CA 1
ATOM 2220 C C . ASP A 1 286 ? 16.869 -0.218 4.226 1.00 29.41 286 ASP A C 1
ATOM 2221 O O . ASP A 1 286 ? 17.271 0.880 4.608 1.00 29.71 286 ASP A O 1
ATOM 2226 N N . GLN A 1 287 ? 15.628 -0.637 4.430 1.00 27.96 287 GLN A N 1
ATOM 2227 C CA . GLN A 1 287 ? 14.661 0.191 5.137 1.00 28.42 287 GLN A CA 1
ATOM 2228 C C . GLN A 1 287 ? 15.086 0.360 6.605 1.00 26.46 287 GLN A C 1
ATOM 2229 O O . GLN A 1 287 ? 15.013 1.450 7.180 1.00 21.90 287 GLN A O 1
ATOM 2235 N N . LEU A 1 288 ? 15.522 -0.738 7.209 1.00 23.47 288 LEU A N 1
ATOM 2236 C CA . LEU A 1 288 ? 15.955 -0.702 8.598 1.00 23.52 288 LEU A CA 1
ATOM 2237 C C . LEU A 1 288 ? 17.089 0.313 8.787 1.00 22.18 288 LEU A C 1
ATOM 2238 O O . LEU A 1 288 ? 17.053 1.128 9.714 1.00 21.56 288 LEU A O 1
ATOM 2243 N N . LYS A 1 289 ? 18.091 0.273 7.910 1.00 21.47 289 LYS A N 1
ATOM 2244 C CA . LYS A 1 289 ? 19.216 1.202 8.025 1.00 23.50 289 LYS A CA 1
ATOM 2245 C C . LYS A 1 289 ? 18.767 2.657 8.082 1.00 23.63 289 LYS A C 1
ATOM 2246 O O . LYS A 1 289 ? 19.363 3.459 8.799 1.00 22.81 289 LYS A O 1
ATOM 2252 N N . LYS A 1 290 ? 17.738 2.998 7.314 1.00 25.34 290 LYS A N 1
ATOM 2253 C CA . LYS A 1 290 ? 17.244 4.381 7.306 1.00 27.37 290 LYS A CA 1
ATOM 2254 C C . LYS A 1 290 ? 16.587 4.724 8.641 1.00 26.20 290 LYS A C 1
ATOM 2255 O O . LYS A 1 290 ? 16.735 5.838 9.144 1.00 24.51 290 LYS A O 1
ATOM 2261 N N . ASP A 1 291 ? 15.847 3.775 9.213 1.00 25.61 291 ASP A N 1
ATOM 2262 C CA . ASP A 1 291 ? 15.213 4.019 10.511 1.00 26.94 291 ASP A CA 1
ATOM 2263 C C . ASP A 1 291 ? 16.290 4.177 11.577 1.00 25.85 291 ASP A C 1
ATOM 2264 O O . ASP A 1 291 ? 16.154 4.995 12.497 1.00 26.60 291 ASP A O 1
ATOM 2269 N N . LEU A 1 292 ? 17.360 3.394 11.459 1.00 23.36 292 LEU A N 1
ATOM 2270 C CA . LEU A 1 292 ? 18.461 3.489 12.414 1.00 24.79 292 LEU A CA 1
ATOM 2271 C C . LEU A 1 292 ? 19.152 4.844 12.301 1.00 25.22 292 LEU A C 1
ATOM 2272 O O . LEU A 1 292 ? 19.488 5.469 13.303 1.00 26.78 292 LEU A O 1
ATOM 2277 N N . GLU A 1 293 ? 19.346 5.309 11.076 1.00 25.02 293 GLU A N 1
ATOM 2278 C CA . GLU A 1 293 ? 19.984 6.597 10.867 1.00 28.56 293 GLU A CA 1
ATOM 2279 C C . GLU A 1 293 ? 19.129 7.714 11.452 1.00 27.11 293 GLU A C 1
ATOM 2280 O O . GLU A 1 293 ? 19.651 8.616 12.098 1.00 28.95 293 GLU A O 1
ATOM 2286 N N . SER A 1 294 ? 17.820 7.650 11.230 1.00 25.87 294 SER A N 1
ATOM 2287 C CA . SER A 1 294 ? 16.907 8.669 11.747 1.00 27.23 294 SER A CA 1
ATOM 2288 C C . SER A 1 294 ? 16.953 8.672 13.278 1.00 28.53 294 SER A C 1
ATOM 2289 O O . SER A 1 294 ? 17.059 9.724 13.906 1.00 27.98 294 SER A O 1
ATOM 2292 N N . ALA A 1 295 ? 16.877 7.483 13.865 1.00 28.20 295 ALA A N 1
ATOM 2293 C CA . ALA A 1 295 ? 16.909 7.339 15.316 1.00 32.22 295 ALA A CA 1
ATOM 2294 C C . ALA A 1 295 ? 18.234 7.844 15.883 1.00 35.60 295 ALA A C 1
ATOM 2295 O O . ALA A 1 295 ? 18.255 8.594 16.866 1.00 37.83 295 ALA A O 1
ATOM 2297 N N . ASN A 1 296 ? 19.336 7.435 15.258 1.00 38.66 296 ASN A N 1
ATOM 2298 C CA . ASN A 1 296 ? 20.662 7.832 15.709 1.00 42.87 296 ASN A CA 1
ATOM 2299 C C . ASN A 1 296 ? 20.819 9.340 15.863 1.00 45.34 296 ASN A C 1
ATOM 2300 O O . ASN A 1 296 ? 21.468 9.806 16.804 1.00 44.72 296 ASN A O 1
ATOM 2305 N N . LEU A 1 297 ? 20.236 10.098 14.938 1.00 47.84 297 LEU A N 1
ATOM 2306 C CA . LEU A 1 297 ? 20.325 11.554 14.983 1.00 50.40 297 LEU A CA 1
ATOM 2307 C C . LEU A 1 297 ? 19.657 12.120 16.224 1.00 52.23 297 LEU A C 1
ATOM 2308 O O . LEU A 1 297 ? 20.134 13.091 16.808 1.00 53.98 297 LEU A O 1
ATOM 2313 N N . THR A 1 298 ? 18.552 11.512 16.633 1.00 54.26 298 THR A N 1
ATOM 2314 C CA . THR A 1 298 ? 17.844 11.975 17.816 1.00 56.38 298 THR A CA 1
ATOM 2315 C C . THR A 1 298 ? 18.612 11.607 19.087 1.00 57.15 298 THR A C 1
ATOM 2316 O O . THR A 1 298 ? 18.839 12.455 19.950 1.00 57.50 298 THR A O 1
ATOM 2320 N N . ALA A 1 299 ? 19.018 10.342 19.183 1.00 57.73 299 ALA A N 1
ATOM 2321 C CA . ALA A 1 299 ? 19.752 9.828 20.339 1.00 58.72 299 ALA A CA 1
ATOM 2322 C C . ALA A 1 299 ? 21.127 10.469 20.524 1.00 59.96 299 ALA A C 1
ATOM 2323 O O . ALA A 1 299 ? 21.468 10.778 21.689 1.00 60.12 299 ALA A O 1
#

Foldseek 3Di:
DDDFDADAVVPDDAPDWHKHKFFWQAKAQFAADPDQWTWMWTWGAFPVRDIAIEIETDNDSQQDDPDDDGQKMKIKGGWHWHADPNRIHTYHDPPIHMWIAHLAAPDDGDTDGPDPDDDDDVVVVVRSNNRSVVQVPVHDDDDADFQQPDDQWFWFKHKWAWAKWFCAPVQKIKTKTAQLDAHPFAADDHDGDDPGIDGDVVLSVVLHRRIHIEMEGDSQVVVRVPDDHGFIKIFGGWIKHWDQADPVRDGDTHIYTYQYDDRPRNGHMDTDDCVDPVVVVSVVSNVVSSVVD

Radius of gyration: 20.76 Å; Cα contacts (8 Å, |Δi|>4): 647; chains: 1; bounding box: 39×56×68 Å

Solvent-accessible surface area: 14844 Å² total; per-residue (Å²): 164,105,123,65,124,35,30,48,4,78,104,17,133,38,69,54,107,21,23,0,10,0,0,0,80,61,13,40,5,11,55,85,27,213,53,128,42,62,5,1,18,0,18,0,0,10,92,51,84,58,94,5,55,0,44,0,73,22,52,93,65,85,38,2,2,25,3,17,52,76,15,6,0,0,4,0,6,72,0,84,0,48,88,126,160,165,108,74,22,0,34,25,23,109,54,31,22,8,3,0,0,56,15,62,102,81,18,80,34,112,31,47,33,56,37,168,182,86,52,70,60,104,81,2,68,126,53,0,80,41,4,6,88,26,9,66,96,101,47,98,111,56,129,69,52,33,0,56,87,5,111,61,138,39,124,15,69,0,4,0,31,0,11,0,12,2,71,54,99,48,62,5,4,0,0,21,0,2,0,14,31,117,14,76,52,70,7,42,101,25,167,42,143,138,166,47,34,90,33,78,82,67,29,11,137,126,1,129,58,3,1,1,0,0,17,0,50,89,57,8,7,81,44,0,109,85,13,161,47,30,22,15,0,9,0,9,9,0,19,0,88,54,46,61,95,42,114,136,118,110,118,58,97,15,0,20,0,19,0,65,20,34,21,62,184,3,37,7,13,17,70,3,51,112,107,18,70,26,0,75,109,5,74,130,40,10,108,74,11,56,151,114,56

Secondary structure (DSSP, 8-state):
-----PPPGGG--TTEEEEEEEEEEEEEEEEE-SSSSEEEEEEEE-TT--EEEEEEEESSGGGS----STT-EEEEEEEEEEEETTEEEEEEEEEEEEEEE--STT-----B-S-SS----HHHHHHHHHHHHHHHHHS-------GGG--SS-EEEEEEEEEEEEE-SSSEEEEEEE-SS--SSPBP-----TTT-EE-HHHHHHHGGGSEEEEEETTHHHHHHHPPTT-EEEEEEEEEEEEEE-TTS-EEEEEEEEE-SS-GGG-EEEEEPTTSHHHHHHHHHHHHHHHH-

GO terms:
  GO:0005515 protein binding (F, IPI)
  GO:2001032 regulation of double-strand break repair via nonhomologous end joining (P, IDA)
  GO:0005634 nucleus (C, EXP)
  GO:0042162 telomeric repeat DNA binding (F, IMP)
  GO:0016233 telomere capping (P, IMP)
  GO:0007004 telomere maintenance via telomerase (P, IMP)
  GO:0005654 nucleoplasm (C, TAS)
  GO:0061821 telomeric D-loop binding (F, IDA)
  GO:0098505 G-rich strand telomeric DNA binding (F, IDA)
  GO:0000781 chromosome, telomeric region (C, IDA)
  GO:0042162 telomeric repeat DNA binding (F, IDA)
  GO:0043047 single-stranded telomeric DNA binding (F, IDA)
  GO:0000783 nuclear telomere cap complex (C, IDA)
  GO:0070187 shelterin complex (C, IDA)
  GO:0010521 telomerase inhibitor activity (F, IDA)
  GO:1905840 positive regulation of telomeric D-loop disassembly (P, IDA)
  GO:0032202 telomere assembly (P, IDA)
  GO:0032211 negative regulation of telomere maintenance via telomerase (P, IDA)
  GO:0032212 positive regulation of telomere maintenance via telomerase (P, IDA)
  GO:0060383 positive regulation of DNA strand elongation (P, IDA)

B-factor: mean 34.44, std 14.12, range [14.24, 90.56]

InterPro domains:
  IPR011564 Telomeric single stranded DNA binding POT1/Cdc13 [PF02765] (11-141)
  IPR011564 Telomeric single stranded DNA binding POT1/Cdc13 [SM00976] (11-141)
  IPR012340 Nucleic acid-binding, OB-fold [G3DSA:2.40.50.140] (6-150)
  IPR012340 Nucleic acid-binding, OB-fold [G3DSA:2.40.50.140] (151-299)
  IPR012340 Nucleic acid-binding, OB-fold [SSF50249] (5-143)
  IPR012340 Nucleic acid-binding, OB-fold [SSF50249] (150-296)
  IPR028389 Protection of telomeres protein 1 [PTHR14513] (8-630)
  IPR032042 Protection of telomeres protein 1, ssDNA-binding domain [PF16686] (153-296)
  IPR048953 Protection of telomeres protein 1, C-terminal insertion domain [PF21375] (396-537)